Protein AF-A0A812UIR3-F1 (afdb_monomer_lite)

Radius of gyration: 31.87 Å; chains: 1; bounding box: 67×79×80 Å

Organism: Symbiodinium pilosum (NCBI:txid2952)

Structure (mmCIF, N/CA/C/O backbone):
data_AF-A0A812UIR3-F1
#
_entry.id   AF-A0A812UIR3-F1
#
loop_
_atom_site.group_PDB
_atom_site.id
_atom_site.type_symbol
_atom_site.label_atom_id
_atom_site.label_alt_id
_atom_site.label_comp_id
_atom_site.label_asym_id
_atom_site.label_entity_id
_atom_site.label_seq_id
_atom_site.pdbx_PDB_ins_code
_atom_site.Cartn_x
_atom_site.Cartn_y
_atom_site.Cartn_z
_atom_site.occupancy
_atom_site.B_iso_or_equiv
_atom_site.auth_seq_id
_atom_site.auth_comp_id
_atom_site.auth_asym_id
_atom_site.auth_atom_id
_atom_site.pdbx_PDB_model_num
ATOM 1 N N . MET A 1 1 ? 6.874 -9.906 21.807 1.00 49.94 1 MET A N 1
ATOM 2 C CA . MET A 1 1 ? 6.174 -9.342 20.629 1.00 49.94 1 MET A CA 1
ATOM 3 C C . MET A 1 1 ? 6.804 -9.905 19.363 1.00 49.94 1 MET A C 1
ATOM 5 O O . MET A 1 1 ? 7.974 -9.632 19.119 1.00 49.94 1 MET A O 1
ATOM 9 N N . SER A 1 2 ? 6.088 -10.719 18.583 1.00 51.84 2 SER A N 1
ATOM 10 C CA . SER A 1 2 ? 6.603 -11.211 17.298 1.00 51.84 2 SER A CA 1
ATOM 11 C C . SER A 1 2 ? 6.837 -10.030 16.356 1.00 51.84 2 SER A C 1
ATOM 13 O O . SER A 1 2 ? 5.936 -9.219 16.135 1.00 51.84 2 SER A O 1
ATOM 15 N N . ARG A 1 3 ? 8.048 -9.906 15.808 1.00 57.28 3 ARG A N 1
ATOM 16 C CA . ARG A 1 3 ? 8.379 -8.862 14.833 1.00 57.28 3 ARG A CA 1
ATOM 17 C C . ARG A 1 3 ? 7.446 -9.014 13.627 1.00 57.28 3 ARG A C 1
ATOM 19 O O . ARG A 1 3 ? 7.393 -10.091 13.041 1.00 57.28 3 ARG A O 1
ATOM 26 N N . ALA A 1 4 ? 6.704 -7.958 13.284 1.00 60.81 4 ALA A N 1
ATOM 27 C CA . ALA A 1 4 ? 5.828 -7.963 12.113 1.00 60.81 4 ALA A CA 1
ATOM 28 C C . ALA A 1 4 ? 6.631 -8.378 10.870 1.00 60.81 4 ALA A C 1
ATOM 30 O O . ALA A 1 4 ? 7.659 -7.757 10.571 1.00 60.81 4 ALA A O 1
ATOM 31 N N . LYS A 1 5 ? 6.184 -9.444 10.201 1.00 66.75 5 LYS A N 1
ATOM 32 C CA . LYS A 1 5 ? 6.809 -9.976 8.991 1.00 66.75 5 LYS A CA 1
ATOM 33 C C . LYS A 1 5 ? 6.425 -9.108 7.789 1.00 66.75 5 LYS A C 1
ATOM 35 O O . LYS A 1 5 ? 5.377 -8.456 7.783 1.00 66.75 5 LYS A O 1
ATOM 40 N N . ASN A 1 6 ? 7.338 -9.020 6.824 1.00 70.75 6 ASN A N 1
ATOM 41 C CA . ASN A 1 6 ? 7.051 -8.401 5.537 1.00 70.75 6 ASN A CA 1
ATOM 42 C C . ASN A 1 6 ? 6.368 -9.465 4.680 1.00 70.75 6 ASN A C 1
ATOM 44 O O . ASN A 1 6 ? 7.040 -10.378 4.210 1.00 70.75 6 ASN A O 1
ATOM 48 N N . ASP A 1 7 ? 5.046 -9.374 4.572 1.00 79.62 7 ASP A N 1
ATOM 49 C CA . ASP A 1 7 ? 4.228 -10.434 3.976 1.00 79.62 7 ASP A CA 1
ATOM 50 C C . ASP A 1 7 ? 3.856 -10.143 2.513 1.00 79.62 7 ASP A C 1
ATOM 52 O O . ASP A 1 7 ? 3.387 -11.042 1.822 1.00 79.62 7 ASP A O 1
ATOM 56 N N . ALA A 1 8 ? 4.075 -8.916 2.023 1.00 89.44 8 ALA A N 1
ATOM 57 C CA . ALA A 1 8 ? 3.708 -8.558 0.655 1.00 89.44 8 ALA A CA 1
ATOM 58 C C . ALA A 1 8 ? 4.677 -9.165 -0.362 1.00 89.44 8 ALA A C 1
ATOM 60 O O . ALA A 1 8 ? 5.902 -9.016 -0.259 1.00 89.44 8 ALA A O 1
ATOM 61 N N . SER A 1 9 ? 4.112 -9.800 -1.387 1.00 93.88 9 SER A N 1
ATOM 62 C CA . SER A 1 9 ? 4.859 -10.260 -2.549 1.00 93.88 9 SER A CA 1
ATOM 63 C C . SER A 1 9 ? 5.087 -9.117 -3.547 1.00 93.88 9 SER A C 1
ATOM 65 O O . SER A 1 9 ? 4.406 -8.090 -3.524 1.00 93.88 9 SER A O 1
ATOM 67 N N . ALA A 1 10 ? 6.009 -9.308 -4.495 1.00 94.88 10 ALA A N 1
ATOM 68 C CA . ALA A 1 10 ? 6.204 -8.358 -5.595 1.00 94.88 10 ALA A CA 1
ATOM 69 C C . ALA A 1 10 ? 4.924 -8.154 -6.434 1.00 94.88 10 ALA A C 1
ATOM 71 O O . ALA A 1 10 ? 4.691 -7.064 -6.954 1.00 94.88 10 ALA A O 1
ATOM 72 N N . ARG A 1 11 ? 4.067 -9.184 -6.529 1.00 95.06 11 ARG A N 1
ATOM 73 C CA . ARG A 1 11 ? 2.780 -9.107 -7.237 1.00 95.06 11 ARG A CA 1
ATOM 74 C C . ARG A 1 11 ? 1.762 -8.237 -6.505 1.00 95.06 11 ARG A C 1
ATOM 76 O O . ARG A 1 11 ? 0.930 -7.624 -7.162 1.00 95.06 11 ARG A O 1
ATOM 83 N N . ASP A 1 12 ? 1.822 -8.161 -5.181 1.00 95.19 12 ASP A N 1
ATOM 84 C CA . ASP A 1 12 ? 0.906 -7.310 -4.415 1.00 95.19 12 ASP A CA 1
ATOM 85 C C . ASP A 1 12 ? 1.281 -5.838 -4.578 1.00 95.19 12 ASP A C 1
ATOM 87 O O . ASP A 1 12 ? 0.424 -5.006 -4.862 1.00 95.19 12 ASP A O 1
ATOM 91 N N . ILE A 1 13 ? 2.582 -5.531 -4.570 1.00 95.88 13 ILE A N 1
ATOM 92 C CA . ILE A 1 13 ? 3.067 -4.187 -4.911 1.00 95.88 13 ILE A CA 1
ATOM 93 C C . ILE A 1 13 ? 2.687 -3.800 -6.343 1.00 95.88 13 ILE A C 1
ATOM 95 O O . ILE A 1 13 ? 2.244 -2.678 -6.570 1.00 95.88 13 ILE A O 1
ATOM 99 N N . LEU A 1 14 ? 2.801 -4.719 -7.307 1.00 95.62 14 LEU A N 1
ATOM 100 C CA . LEU A 1 14 ? 2.360 -4.481 -8.684 1.00 95.62 14 LEU A CA 1
ATOM 101 C C . LEU A 1 14 ? 0.885 -4.047 -8.748 1.00 95.62 14 LEU A C 1
ATOM 103 O O . LEU A 1 14 ? 0.557 -3.111 -9.474 1.00 95.62 14 LEU A O 1
ATOM 107 N N . LYS A 1 15 ? -0.006 -4.698 -7.986 1.00 95.81 15 LYS A N 1
ATOM 108 C CA . LYS A 1 15 ? -1.428 -4.312 -7.921 1.00 95.81 15 LYS A CA 1
ATOM 109 C C . LYS A 1 15 ? -1.590 -2.889 -7.389 1.00 95.81 15 LYS A C 1
ATOM 111 O O . LYS A 1 15 ? -2.352 -2.123 -7.968 1.00 95.81 15 LYS A O 1
ATOM 116 N N . VAL A 1 16 ? -0.852 -2.528 -6.338 1.00 96.00 16 VAL A N 1
ATOM 117 C CA . VAL A 1 16 ? -0.881 -1.179 -5.751 1.00 96.00 16 VAL A CA 1
ATOM 118 C C . VAL A 1 16 ? -0.421 -0.119 -6.753 1.00 96.00 16 VAL A C 1
ATOM 120 O O . VAL A 1 16 ? -1.095 0.896 -6.919 1.00 96.00 16 VAL A O 1
ATOM 123 N N . LEU A 1 17 ? 0.682 -0.367 -7.468 1.00 95.81 17 LEU A N 1
ATOM 124 C CA . LEU A 1 17 ? 1.200 0.552 -8.488 1.00 95.81 17 LEU A CA 1
ATOM 125 C C . LEU A 1 17 ? 0.200 0.751 -9.638 1.00 95.81 17 LEU A C 1
ATOM 127 O O . LEU A 1 17 ? -0.020 1.883 -10.068 1.00 95.81 17 LEU A O 1
ATOM 131 N N . LYS A 1 18 ? -0.451 -0.331 -10.088 1.00 94.81 18 LYS A N 1
ATOM 132 C CA . LYS A 1 18 ? -1.518 -0.277 -11.101 1.00 94.81 18 LYS A CA 1
ATOM 133 C C . LYS A 1 18 ? -2.745 0.487 -10.614 1.00 94.81 18 LYS A C 1
ATOM 135 O O . LYS A 1 18 ? -3.278 1.302 -11.358 1.00 94.81 18 LYS A O 1
ATOM 140 N N . ALA A 1 19 ? -3.177 0.242 -9.377 1.00 94.25 19 ALA A N 1
ATOM 141 C CA . ALA A 1 19 ? -4.341 0.900 -8.788 1.00 94.25 19 ALA A CA 1
ATOM 142 C C . ALA A 1 19 ? -4.149 2.419 -8.655 1.00 94.25 19 ALA A C 1
ATOM 144 O O . ALA A 1 19 ? -5.101 3.167 -8.834 1.00 94.25 19 ALA A O 1
ATOM 145 N N . ASN A 1 20 ? -2.913 2.864 -8.412 1.00 94.69 20 ASN A N 1
ATOM 146 C CA . ASN A 1 20 ? -2.552 4.279 -8.310 1.00 94.69 20 ASN A CA 1
ATOM 147 C C . ASN A 1 20 ? -2.224 4.928 -9.673 1.00 94.69 20 ASN A C 1
ATOM 149 O O . ASN A 1 20 ? -1.729 6.050 -9.717 1.00 94.69 20 ASN A O 1
ATOM 153 N N . GLY A 1 21 ? -2.464 4.236 -10.795 1.00 92.81 21 GLY A N 1
ATOM 154 C CA . GLY A 1 21 ? -2.370 4.823 -12.136 1.00 92.81 21 GLY A CA 1
ATOM 155 C C . GLY A 1 21 ? -0.966 5.249 -12.579 1.00 92.81 21 GLY A C 1
ATOM 156 O O . GLY A 1 21 ? -0.837 6.025 -13.525 1.00 92.81 21 GLY A O 1
ATOM 157 N N . LEU A 1 22 ? 0.098 4.757 -11.935 1.00 91.06 22 LEU A N 1
ATOM 158 C CA . LEU A 1 22 ? 1.473 5.084 -12.324 1.00 91.06 22 LEU A CA 1
ATOM 159 C C . LEU A 1 22 ? 1.795 4.458 -13.683 1.00 91.06 22 LEU A C 1
ATOM 161 O O . LEU A 1 22 ? 2.032 3.262 -13.765 1.00 91.06 22 LEU A O 1
ATOM 165 N N . GLN A 1 23 ? 1.819 5.239 -14.759 1.00 89.94 23 GLN A N 1
ATOM 166 C CA . GLN A 1 23 ? 2.126 4.709 -16.097 1.00 89.94 23 GLN A CA 1
ATOM 167 C C . GLN A 1 23 ? 3.629 4.543 -16.344 1.00 89.94 23 GLN A C 1
ATOM 169 O O . GLN A 1 23 ? 4.046 3.656 -17.080 1.00 89.94 23 GLN A O 1
ATOM 174 N N . HIS A 1 24 ? 4.443 5.387 -15.714 1.00 92.69 24 HIS A N 1
ATOM 175 C CA . HIS A 1 24 ? 5.895 5.396 -15.849 1.00 92.69 24 HIS A CA 1
ATOM 176 C C . HIS A 1 24 ? 6.554 5.599 -14.486 1.00 92.69 24 HIS A C 1
ATOM 178 O O . HIS A 1 24 ? 5.955 6.167 -13.567 1.00 92.69 24 HIS A O 1
ATOM 184 N N . LEU A 1 25 ? 7.801 5.141 -14.358 1.00 93.31 25 LEU A N 1
ATOM 185 C CA . LEU A 1 25 ? 8.605 5.423 -13.177 1.00 93.31 25 LEU A CA 1
ATOM 186 C C . LEU A 1 25 ? 8.841 6.943 -13.094 1.00 93.31 25 LEU A C 1
ATOM 188 O O . LEU A 1 25 ? 9.283 7.536 -14.085 1.00 93.31 25 LEU A O 1
ATOM 192 N N . PRO A 1 26 ? 8.578 7.593 -11.945 1.00 93.12 26 PRO A N 1
ATOM 193 C CA . PRO A 1 26 ? 8.875 9.010 -11.785 1.00 93.12 26 PRO A CA 1
ATOM 194 C C . PRO A 1 26 ? 10.353 9.300 -12.066 1.00 93.12 26 PRO A C 1
ATOM 196 O O . PRO A 1 26 ? 11.234 8.573 -11.608 1.00 93.12 26 PRO A O 1
ATOM 199 N N . LYS A 1 27 ? 10.637 10.367 -12.820 1.00 92.62 27 LYS A N 1
ATOM 200 C CA . LYS A 1 27 ? 12.018 10.775 -13.125 1.00 92.62 27 LYS A CA 1
ATOM 201 C C . LYS A 1 27 ? 12.710 11.278 -11.861 1.00 92.62 27 LYS A C 1
ATOM 203 O O . LYS A 1 27 ? 12.073 11.943 -11.047 1.00 92.62 27 LYS A O 1
ATOM 208 N N . ALA A 1 28 ? 14.015 11.038 -11.727 1.00 91.44 28 ALA A N 1
ATOM 209 C CA . ALA A 1 28 ? 14.790 11.435 -10.546 1.00 91.44 28 ALA A CA 1
ATOM 210 C C . ALA A 1 28 ? 14.618 12.918 -10.178 1.00 91.44 28 ALA A C 1
ATOM 212 O O . ALA A 1 28 ? 14.395 13.245 -9.016 1.00 91.44 28 ALA A O 1
ATOM 213 N N . GLU A 1 29 ? 14.609 13.798 -11.177 1.00 91.56 29 GLU A N 1
ATOM 214 C CA . GLU A 1 29 ? 14.422 15.248 -11.027 1.00 91.56 29 GLU A CA 1
ATOM 215 C C . GLU A 1 29 ? 13.122 15.616 -10.293 1.00 91.56 29 GLU A C 1
ATOM 217 O O . GLU A 1 29 ? 13.081 16.581 -9.534 1.00 91.56 29 GLU A O 1
ATOM 222 N N . THR A 1 30 ? 12.067 14.811 -10.461 1.00 90.38 30 THR A N 1
ATOM 223 C CA . THR A 1 30 ? 10.745 15.089 -9.881 1.00 90.38 30 THR A CA 1
ATOM 224 C C . THR A 1 30 ? 10.666 14.825 -8.381 1.00 90.38 30 THR A C 1
ATOM 226 O O . THR A 1 30 ? 9.836 15.436 -7.713 1.00 90.38 30 THR A O 1
ATOM 229 N N . TYR A 1 31 ? 11.510 13.939 -7.838 1.00 91.69 31 TYR A N 1
ATOM 230 C CA . TYR A 1 31 ? 11.443 13.522 -6.430 1.00 91.69 31 TYR A CA 1
ATOM 231 C C . TYR A 1 31 ? 12.742 13.722 -5.644 1.00 91.69 31 TYR A C 1
ATOM 233 O O . TYR A 1 31 ? 12.712 13.690 -4.411 1.00 91.69 31 TYR A O 1
ATOM 241 N N . ALA A 1 32 ? 13.881 13.926 -6.310 1.00 91.25 32 ALA A N 1
ATOM 242 C CA . ALA A 1 32 ? 15.172 14.086 -5.645 1.00 91.25 32 ALA A CA 1
ATOM 243 C C . ALA A 1 32 ? 15.188 15.319 -4.730 1.00 91.25 32 ALA A C 1
ATOM 245 O O . ALA A 1 32 ? 15.616 15.221 -3.580 1.00 91.25 32 ALA A O 1
ATOM 246 N N . HIS A 1 33 ? 14.650 16.439 -5.218 1.00 90.00 33 HIS A N 1
ATOM 247 C CA . HIS A 1 33 ? 14.651 17.726 -4.516 1.00 90.00 33 HIS A CA 1
ATOM 248 C C . HIS A 1 33 ? 13.461 17.928 -3.574 1.00 90.00 33 HIS A C 1
ATOM 250 O O . HIS A 1 33 ? 13.450 18.887 -2.810 1.00 90.00 33 HIS A O 1
ATOM 256 N N . LEU A 1 34 ? 12.461 17.042 -3.609 1.00 91.19 34 LEU A N 1
ATOM 257 C CA . LEU A 1 34 ? 11.293 17.181 -2.746 1.00 91.19 34 LEU A CA 1
ATOM 258 C C . LEU A 1 34 ? 11.654 16.888 -1.291 1.00 91.19 34 LEU A C 1
ATOM 260 O O . LEU A 1 34 ? 12.310 15.877 -0.976 1.00 91.19 34 LEU A O 1
ATOM 264 N N . ASN A 1 35 ? 11.157 17.744 -0.398 1.00 94.44 35 ASN A N 1
ATOM 265 C CA . ASN A 1 35 ? 11.168 17.455 1.024 1.00 94.44 35 ASN A CA 1
ATOM 266 C C . ASN A 1 35 ? 10.304 16.222 1.299 1.00 94.44 35 ASN A C 1
ATOM 268 O O . ASN A 1 35 ? 9.429 15.840 0.520 1.00 94.44 35 ASN A O 1
ATOM 272 N N . VAL A 1 36 ? 10.575 15.562 2.421 1.00 95.31 36 VAL A N 1
ATOM 273 C CA . VAL A 1 36 ? 9.885 14.316 2.780 1.00 95.31 36 VAL A CA 1
ATOM 274 C C . VAL A 1 36 ? 8.384 14.545 2.952 1.00 95.31 36 VAL A C 1
ATOM 276 O O . VAL A 1 36 ? 7.594 13.700 2.551 1.00 95.31 36 VAL A O 1
ATOM 279 N N . GLU A 1 37 ? 7.993 15.694 3.498 1.00 94.88 37 GLU A N 1
ATOM 280 C CA . GLU A 1 37 ? 6.589 16.053 3.713 1.00 94.88 37 GLU A CA 1
ATOM 281 C C . GLU A 1 37 ? 5.860 16.302 2.388 1.00 94.88 37 GLU A C 1
ATOM 283 O O . GLU A 1 37 ? 4.833 15.671 2.149 1.00 94.88 37 GLU A O 1
ATOM 288 N N . ASP A 1 38 ? 6.457 17.075 1.475 1.00 95.38 38 ASP A N 1
ATOM 289 C CA . ASP A 1 38 ? 5.914 17.303 0.126 1.00 95.38 38 ASP A CA 1
ATOM 290 C C . ASP A 1 38 ? 5.776 15.991 -0.661 1.00 95.38 38 ASP A C 1
ATOM 292 O O . ASP A 1 38 ? 4.815 15.771 -1.402 1.00 95.38 38 ASP A O 1
ATOM 296 N N . MET A 1 39 ? 6.748 15.086 -0.503 1.00 96.12 39 MET A N 1
ATOM 297 C CA . MET A 1 39 ? 6.710 13.764 -1.126 1.00 96.12 39 MET A CA 1
ATOM 298 C C . MET A 1 39 ? 5.570 12.911 -0.557 1.00 96.12 39 MET A C 1
ATOM 300 O O . MET A 1 39 ? 4.909 12.198 -1.316 1.00 96.12 39 MET A O 1
ATOM 304 N N . ILE A 1 40 ? 5.333 12.980 0.757 1.00 96.81 40 ILE A N 1
ATOM 305 C CA . ILE A 1 40 ? 4.226 12.284 1.424 1.00 96.81 40 ILE A CA 1
ATOM 306 C C . ILE A 1 40 ? 2.884 12.826 0.947 1.00 96.81 40 ILE A C 1
ATOM 308 O O . ILE A 1 40 ? 1.989 12.037 0.666 1.00 96.81 40 ILE A O 1
ATOM 312 N N . GLU A 1 41 ? 2.747 14.142 0.828 1.00 95.94 41 GLU A N 1
ATOM 313 C CA . GLU A 1 41 ? 1.510 14.778 0.386 1.00 95.94 41 GLU A CA 1
ATOM 314 C C . GLU A 1 41 ? 1.160 14.391 -1.054 1.00 95.94 41 GLU A C 1
ATOM 316 O O . GLU A 1 41 ? 0.066 13.889 -1.309 1.00 95.94 41 GLU A O 1
ATOM 321 N N . LYS A 1 42 ? 2.128 14.483 -1.975 1.00 95.25 42 LYS A N 1
ATOM 322 C CA . LYS A 1 42 ? 1.936 14.096 -3.383 1.00 95.25 42 LYS A CA 1
ATOM 323 C C . LYS A 1 42 ? 1.633 12.613 -3.584 1.00 95.25 42 LYS A C 1
ATOM 325 O O . LYS A 1 42 ? 0.981 12.257 -4.557 1.00 95.25 42 LYS A O 1
ATOM 330 N N . ASN A 1 43 ? 2.129 11.744 -2.704 1.00 96.19 43 ASN A N 1
ATOM 331 C CA . ASN A 1 43 ? 2.008 10.288 -2.841 1.00 96.19 43 ASN A CA 1
ATOM 332 C C . ASN A 1 43 ? 1.167 9.666 -1.718 1.00 96.19 43 ASN A C 1
ATOM 334 O O . ASN A 1 43 ? 1.341 8.488 -1.402 1.00 96.19 43 ASN A O 1
ATOM 338 N N . LYS A 1 44 ? 0.275 10.441 -1.091 1.00 96.19 44 LYS A N 1
ATOM 339 C CA . LYS A 1 44 ? -0.497 10.019 0.087 1.00 96.19 44 LYS A CA 1
ATOM 340 C C . LYS A 1 44 ? -1.253 8.712 -0.155 1.00 96.19 44 LYS A C 1
ATOM 342 O O . LYS A 1 44 ? -1.145 7.786 0.647 1.00 96.19 44 LYS A O 1
ATOM 347 N N . GLU A 1 45 ? -1.985 8.631 -1.263 1.00 95.81 45 GLU A N 1
ATOM 348 C CA . GLU A 1 45 ? -2.801 7.463 -1.623 1.00 95.81 45 GLU A CA 1
ATOM 349 C C . GLU A 1 45 ? -1.934 6.223 -1.858 1.00 95.81 45 GLU A C 1
ATOM 351 O O . GLU A 1 45 ? -2.139 5.192 -1.212 1.00 95.81 45 GLU A O 1
ATOM 356 N N . LEU A 1 46 ? -0.871 6.374 -2.653 1.00 96.62 46 LEU A N 1
ATOM 357 C CA . LEU A 1 46 ? 0.098 5.315 -2.919 1.00 96.62 46 LEU A CA 1
ATOM 358 C C . LEU A 1 46 ? 0.730 4.781 -1.628 1.00 96.62 46 LEU A C 1
ATOM 360 O O . LEU A 1 46 ? 0.816 3.570 -1.427 1.00 96.62 46 LEU A O 1
ATOM 364 N N . LEU A 1 47 ? 1.177 5.667 -0.734 1.00 96.75 47 LEU A N 1
ATOM 365 C CA . LEU A 1 47 ? 1.791 5.276 0.537 1.00 96.75 47 LEU A CA 1
ATOM 366 C C . LEU A 1 47 ? 0.799 4.534 1.442 1.00 96.75 47 LEU A C 1
ATOM 368 O O . LEU A 1 47 ? 1.176 3.554 2.089 1.00 96.75 47 LEU A O 1
ATOM 372 N N . MET A 1 48 ? -0.461 4.969 1.475 1.00 95.50 48 MET A N 1
ATOM 373 C CA . MET A 1 48 ? -1.523 4.303 2.230 1.00 95.50 48 MET A CA 1
ATOM 374 C C . MET A 1 48 ? -1.822 2.911 1.672 1.00 95.50 48 MET A C 1
ATOM 376 O O . MET A 1 48 ? -1.954 1.965 2.448 1.00 95.50 48 MET A O 1
ATOM 380 N N . ASP A 1 49 ? -1.874 2.752 0.352 1.00 95.44 49 ASP A N 1
ATOM 381 C CA . ASP A 1 49 ? -2.100 1.454 -0.284 1.00 95.44 49 ASP A CA 1
ATOM 382 C C . ASP A 1 49 ? -0.922 0.495 -0.092 1.00 95.44 49 ASP A C 1
ATOM 384 O O . ASP A 1 49 ? -1.128 -0.667 0.264 1.00 95.44 49 ASP A O 1
ATOM 388 N N . ILE A 1 50 ? 0.319 0.984 -0.190 1.00 95.25 50 ILE A N 1
ATOM 389 C CA . ILE A 1 50 ? 1.507 0.191 0.157 1.00 95.25 50 ILE A CA 1
ATOM 390 C C . ILE A 1 50 ? 1.413 -0.297 1.609 1.00 95.25 50 ILE A C 1
ATOM 392 O O . ILE A 1 50 ? 1.725 -1.454 1.888 1.00 95.25 50 ILE A O 1
ATOM 396 N N . LEU A 1 51 ? 0.972 0.558 2.538 1.00 94.06 51 LEU A N 1
ATOM 397 C CA . LEU A 1 51 ? 0.851 0.216 3.958 1.00 94.06 51 LEU A CA 1
ATOM 398 C C . LEU A 1 51 ? -0.284 -0.766 4.272 1.00 94.06 51 LEU A C 1
ATOM 400 O O . LEU A 1 51 ? -0.195 -1.474 5.284 1.00 94.06 51 LEU A O 1
ATOM 404 N N . LYS A 1 52 ? -1.322 -0.831 3.429 1.00 92.56 52 LYS A N 1
ATOM 405 C CA . LYS A 1 52 ? -2.371 -1.859 3.508 1.00 92.56 52 LYS A CA 1
ATOM 406 C C . LYS A 1 52 ? -1.808 -3.239 3.172 1.00 92.56 52 LYS A C 1
ATOM 408 O O . LYS A 1 52 ? -2.084 -4.178 3.917 1.00 92.56 52 LYS A O 1
ATOM 413 N N . GLU A 1 53 ? -0.978 -3.330 2.132 1.00 92.56 53 GLU A N 1
ATOM 414 C CA . GLU A 1 53 ? -0.345 -4.586 1.702 1.00 92.56 53 GLU A CA 1
ATOM 415 C C . GLU A 1 53 ? 0.808 -5.009 2.619 1.00 92.56 53 GLU A C 1
ATOM 417 O O . GLU A 1 53 ? 0.897 -6.150 3.075 1.00 92.56 53 GLU A O 1
ATOM 422 N N . THR A 1 54 ? 1.707 -4.081 2.951 1.00 91.62 54 THR A N 1
ATOM 423 C CA . THR A 1 54 ? 2.819 -4.334 3.865 1.00 91.62 54 THR A CA 1
ATOM 424 C C . THR A 1 54 ? 3.016 -3.184 4.826 1.00 91.62 54 THR A C 1
ATOM 426 O O . THR A 1 54 ? 3.327 -2.056 4.462 1.00 91.62 54 THR A O 1
ATOM 429 N N . GLN A 1 55 ? 2.947 -3.487 6.122 1.00 88.50 55 GLN A N 1
ATOM 430 C CA . GLN A 1 55 ? 3.250 -2.478 7.129 1.00 88.50 55 GLN A CA 1
ATOM 431 C C . GLN A 1 55 ? 4.707 -2.005 7.032 1.00 88.50 55 GLN A C 1
ATOM 433 O O . GLN A 1 55 ? 4.991 -0.847 7.327 1.00 88.50 55 GLN A O 1
ATOM 438 N N . ARG A 1 56 ? 5.653 -2.882 6.675 1.00 88.88 56 ARG A N 1
ATOM 439 C CA . ARG A 1 56 ? 7.097 -2.589 6.662 1.00 88.88 56 ARG A CA 1
ATOM 440 C C . ARG A 1 56 ? 7.659 -2.812 5.257 1.00 88.88 56 ARG A C 1
ATOM 442 O O . ARG A 1 56 ? 8.417 -3.768 5.070 1.00 88.88 56 ARG A O 1
ATOM 449 N N . PRO A 1 57 ? 7.303 -1.955 4.288 1.00 93.81 57 PRO A N 1
ATOM 450 C CA . PRO A 1 57 ? 7.854 -2.070 2.951 1.00 93.81 57 PRO A CA 1
ATOM 451 C C . PRO A 1 57 ? 9.372 -1.935 3.010 1.00 93.81 57 PRO A C 1
ATOM 453 O O . PRO A 1 57 ? 9.925 -1.144 3.779 1.00 93.81 57 PRO A O 1
ATOM 456 N N . THR A 1 58 ? 10.045 -2.731 2.191 1.00 95.44 58 THR A N 1
ATOM 457 C CA . THR A 1 58 ? 11.489 -2.655 1.992 1.00 95.44 58 THR A CA 1
ATOM 458 C C . THR A 1 58 ? 11.764 -2.250 0.557 1.00 95.44 58 THR A C 1
ATOM 460 O O . THR A 1 58 ? 10.998 -2.593 -0.346 1.00 95.44 58 THR A O 1
ATOM 463 N N . CYS A 1 59 ? 12.891 -1.574 0.333 1.00 96.00 59 CYS A N 1
ATOM 464 C CA . CYS A 1 59 ? 13.282 -1.148 -1.008 1.00 96.00 59 CYS A CA 1
ATOM 465 C C . CYS A 1 59 ? 13.338 -2.337 -1.984 1.00 96.00 59 CYS A C 1
ATOM 467 O O . CYS A 1 59 ? 12.807 -2.250 -3.082 1.00 96.00 59 CYS A O 1
ATOM 469 N N . LYS A 1 60 ? 13.837 -3.503 -1.543 1.00 95.94 60 LYS A N 1
ATOM 470 C CA . LYS A 1 60 ? 13.884 -4.731 -2.361 1.00 95.94 60 LYS A CA 1
ATOM 471 C C . LYS A 1 60 ? 12.508 -5.185 -2.867 1.00 95.94 60 LYS A C 1
ATOM 473 O O . LYS A 1 60 ? 12.390 -5.587 -4.021 1.00 95.94 60 LYS A O 1
ATOM 478 N N . VAL A 1 61 ? 11.482 -5.144 -2.013 1.00 95.50 61 VAL A N 1
ATOM 479 C CA . VAL A 1 61 ? 10.121 -5.571 -2.384 1.00 95.50 61 VAL A CA 1
ATOM 480 C C . VAL A 1 61 ? 9.469 -4.549 -3.315 1.00 95.50 61 VAL A C 1
ATOM 482 O O . VAL A 1 61 ? 8.853 -4.938 -4.305 1.00 95.50 61 VAL A O 1
ATOM 485 N N . LEU A 1 62 ? 9.674 -3.254 -3.057 1.00 96.69 62 LEU A N 1
ATOM 486 C CA . LEU A 1 62 ? 9.184 -2.190 -3.934 1.00 96.69 62 LEU A CA 1
ATOM 487 C C . LEU A 1 62 ? 9.851 -2.229 -5.314 1.00 96.69 62 LEU A C 1
ATOM 489 O O . LEU A 1 62 ? 9.147 -2.197 -6.317 1.00 96.69 62 LEU A O 1
ATOM 493 N N . GLN A 1 63 ? 11.175 -2.395 -5.378 1.00 97.38 63 GLN A N 1
ATOM 494 C CA . GLN A 1 63 ? 11.917 -2.555 -6.633 1.00 97.38 63 GLN A CA 1
ATOM 495 C C . GLN A 1 63 ? 11.405 -3.750 -7.439 1.00 97.38 63 GLN A C 1
ATOM 497 O O . GLN A 1 63 ? 11.200 -3.630 -8.641 1.00 97.38 63 GLN A O 1
ATOM 502 N N . ALA A 1 64 ? 11.171 -4.895 -6.788 1.00 96.44 64 ALA A N 1
ATOM 503 C CA . ALA A 1 64 ? 10.637 -6.073 -7.464 1.00 96.44 64 ALA A CA 1
ATOM 504 C C . ALA A 1 64 ? 9.244 -5.811 -8.064 1.00 96.44 64 ALA A C 1
ATOM 506 O O . ALA A 1 64 ? 8.986 -6.229 -9.187 1.00 96.44 64 ALA A O 1
ATOM 507 N N . GLY A 1 65 ? 8.371 -5.086 -7.354 1.00 96.44 65 GLY A N 1
ATOM 508 C CA . GLY A 1 65 ? 7.078 -4.652 -7.892 1.00 96.44 65 GLY A CA 1
ATOM 509 C C . GLY A 1 65 ? 7.208 -3.647 -9.042 1.00 96.44 65 GLY A C 1
ATOM 510 O O . GLY A 1 65 ? 6.502 -3.773 -10.037 1.00 96.44 65 GLY A O 1
ATOM 511 N N . CYS A 1 66 ? 8.145 -2.698 -8.946 1.00 96.81 66 CYS A N 1
ATOM 512 C CA . CYS A 1 66 ? 8.393 -1.699 -9.989 1.00 96.81 66 CYS A CA 1
ATOM 513 C C . CYS A 1 66 ? 8.896 -2.332 -11.287 1.00 96.81 66 CYS A C 1
ATOM 515 O O . CYS A 1 66 ? 8.387 -1.994 -12.345 1.00 96.81 66 CYS A O 1
ATOM 517 N N . VAL A 1 67 ? 9.836 -3.279 -11.214 1.00 96.94 67 VAL A N 1
ATOM 518 C CA . VAL A 1 67 ? 10.356 -3.989 -12.399 1.00 96.94 67 VAL A CA 1
ATOM 519 C C . VAL A 1 67 ? 9.264 -4.816 -13.085 1.00 96.94 67 VAL A C 1
ATOM 521 O O . VAL A 1 67 ? 9.256 -4.941 -14.302 1.00 96.94 67 VAL A O 1
ATOM 524 N N . LEU A 1 68 ? 8.307 -5.364 -12.325 1.00 96.69 68 LEU A N 1
ATOM 525 C CA . LEU A 1 68 ? 7.152 -6.058 -12.907 1.00 96.69 68 LEU A CA 1
ATOM 526 C C . LEU A 1 68 ? 6.146 -5.108 -13.568 1.00 96.69 68 LEU A C 1
ATOM 528 O O . LEU A 1 68 ? 5.365 -5.542 -14.413 1.00 96.69 68 LEU A O 1
ATOM 532 N N . HIS A 1 69 ? 6.107 -3.850 -13.134 1.00 96.75 69 HIS A N 1
ATOM 533 C CA . HIS A 1 69 ? 5.153 -2.857 -13.620 1.00 96.75 69 HIS A CA 1
ATOM 534 C C . HIS A 1 69 ? 5.696 -2.059 -14.807 1.00 96.75 69 HIS A C 1
ATOM 536 O O . HIS A 1 69 ? 4.970 -1.803 -15.762 1.00 96.75 69 HIS A O 1
ATOM 542 N N . PHE A 1 70 ? 6.980 -1.707 -14.757 1.00 95.38 70 PHE A N 1
ATOM 543 C CA . PHE A 1 70 ? 7.686 -0.929 -15.766 1.00 95.38 70 PHE A CA 1
ATOM 544 C C . PHE A 1 70 ? 8.696 -1.836 -16.490 1.00 95.38 70 PHE A C 1
ATOM 546 O O . PHE A 1 70 ? 9.794 -2.047 -15.967 1.00 95.38 70 PHE A O 1
ATOM 553 N N . PRO A 1 71 ? 8.352 -2.381 -17.672 1.00 91.81 71 PRO A N 1
ATOM 554 C CA . PRO A 1 71 ? 9.176 -3.384 -18.351 1.00 91.81 71 PRO A CA 1
ATOM 555 C C . PRO A 1 71 ? 10.564 -2.862 -18.750 1.00 91.81 71 PRO A C 1
ATOM 557 O O . PRO A 1 71 ? 11.522 -3.629 -18.757 1.00 91.81 71 PRO A O 1
ATOM 560 N N . ASP A 1 72 ? 10.690 -1.557 -18.999 1.00 94.00 72 ASP A N 1
ATOM 561 C CA . ASP A 1 72 ? 11.946 -0.924 -19.421 1.00 94.00 72 ASP A CA 1
ATOM 562 C C . ASP A 1 72 ? 12.833 -0.476 -18.245 1.00 94.00 72 ASP A C 1
ATOM 564 O O . ASP A 1 72 ? 13.875 0.150 -18.442 1.00 94.00 72 ASP A O 1
ATOM 568 N N . CYS A 1 73 ? 12.428 -0.748 -17.000 1.00 94.19 73 CYS A N 1
ATOM 569 C CA . CYS A 1 73 ? 13.153 -0.305 -15.812 1.00 94.19 73 CYS A CA 1
ATOM 570 C C . CYS A 1 73 ? 13.972 -1.432 -15.179 1.00 94.19 73 CYS A C 1
ATOM 572 O O . CYS A 1 73 ? 13.480 -2.527 -14.904 1.00 94.19 73 CYS A O 1
ATOM 574 N N . THR A 1 74 ? 15.222 -1.125 -14.835 1.00 95.69 74 THR A N 1
ATOM 575 C CA . THR A 1 74 ? 16.066 -2.009 -14.024 1.00 95.69 74 THR A CA 1
ATOM 576 C C . THR A 1 74 ? 15.890 -1.729 -12.529 1.00 95.69 74 THR A C 1
ATOM 578 O O . THR A 1 74 ? 15.417 -0.667 -12.113 1.00 95.69 74 THR A O 1
ATOM 581 N N . LYS A 1 75 ? 16.317 -2.675 -11.680 1.00 94.31 75 LYS A N 1
ATOM 582 C CA . LYS A 1 75 ? 16.264 -2.514 -10.213 1.00 94.31 75 LYS A CA 1
ATOM 583 C C . LYS A 1 75 ? 17.013 -1.268 -9.733 1.00 94.31 75 LYS A C 1
ATOM 585 O O . LYS A 1 75 ? 16.550 -0.611 -8.801 1.00 94.31 75 LYS A O 1
ATOM 590 N N . ASP A 1 76 ? 18.132 -0.941 -10.375 1.00 93.69 76 ASP A N 1
ATOM 591 C CA . ASP A 1 76 ? 18.957 0.215 -10.022 1.00 93.69 76 ASP A CA 1
ATOM 592 C C . ASP A 1 76 ? 18.267 1.536 -10.369 1.00 93.69 76 ASP A C 1
ATOM 594 O O . ASP A 1 76 ? 18.291 2.465 -9.561 1.00 93.69 76 ASP A O 1
ATOM 598 N N . MET A 1 77 ? 17.555 1.595 -11.499 1.00 94.06 77 MET A N 1
ATOM 599 C CA . MET A 1 77 ? 16.749 2.764 -11.871 1.00 94.06 77 MET A CA 1
ATOM 600 C C . MET A 1 77 ? 15.613 3.008 -10.871 1.00 94.06 77 MET A C 1
ATOM 602 O O . MET A 1 77 ? 15.365 4.142 -10.468 1.00 94.06 77 MET A O 1
ATOM 606 N N . CYS A 1 78 ? 14.954 1.944 -10.400 1.00 95.50 78 CYS A N 1
ATOM 607 C CA . CYS A 1 78 ? 13.873 2.053 -9.417 1.00 95.50 78 CYS A CA 1
ATOM 608 C C . CYS A 1 78 ? 14.361 2.382 -7.997 1.00 95.50 78 CYS A C 1
ATOM 610 O O . CYS A 1 78 ? 13.558 2.799 -7.157 1.00 95.50 78 CYS A O 1
ATOM 612 N N . LYS A 1 79 ? 15.651 2.180 -7.698 1.00 96.25 79 LYS A N 1
ATOM 613 C CA . LYS A 1 79 ? 16.196 2.255 -6.338 1.00 96.25 79 LYS A CA 1
ATOM 614 C C . LYS A 1 79 ? 15.978 3.615 -5.690 1.00 96.25 79 LYS A C 1
ATOM 616 O O . LYS A 1 79 ? 15.450 3.660 -4.584 1.00 96.25 79 LYS A O 1
ATOM 621 N N . GLY A 1 80 ? 16.327 4.702 -6.380 1.00 95.94 80 GLY A N 1
ATOM 622 C CA . GLY A 1 80 ? 16.238 6.051 -5.814 1.00 95.94 80 GLY A CA 1
ATOM 623 C C . GLY A 1 80 ? 14.812 6.428 -5.401 1.00 95.94 80 GLY A C 1
ATOM 624 O O . GLY A 1 80 ? 14.598 6.945 -4.305 1.00 95.94 80 GLY A O 1
ATOM 625 N N . TRP A 1 81 ? 13.828 6.112 -6.245 1.00 96.50 81 TRP A N 1
ATOM 626 C CA . TRP A 1 81 ? 12.420 6.371 -5.948 1.00 96.50 81 TRP A CA 1
ATOM 627 C C . TRP A 1 81 ? 11.902 5.483 -4.808 1.00 96.50 81 TRP A C 1
ATOM 629 O O . TRP A 1 81 ? 11.299 5.977 -3.854 1.00 96.50 81 TRP A O 1
ATOM 639 N N . CYS A 1 82 ? 12.210 4.181 -4.849 1.00 97.06 82 CYS A N 1
ATOM 640 C CA . CYS A 1 82 ? 11.814 3.232 -3.805 1.00 97.06 82 CYS A CA 1
ATOM 641 C C . CYS A 1 82 ? 12.403 3.596 -2.434 1.00 97.06 82 CYS A C 1
ATOM 643 O O . CYS A 1 82 ? 11.694 3.540 -1.428 1.00 97.06 82 CYS A O 1
ATOM 645 N N . ASP A 1 83 ? 13.677 3.994 -2.380 1.00 96.88 83 ASP A N 1
ATOM 646 C CA . ASP A 1 83 ? 14.334 4.432 -1.145 1.00 96.88 83 ASP A CA 1
ATOM 647 C C . ASP A 1 83 ? 13.649 5.676 -0.567 1.00 96.88 83 ASP A C 1
ATOM 649 O O . ASP A 1 83 ? 13.414 5.745 0.643 1.00 96.88 83 ASP A O 1
ATOM 653 N N . LYS A 1 84 ? 13.235 6.624 -1.419 1.00 96.50 84 LYS A N 1
ATOM 654 C CA . LYS A 1 84 ? 12.491 7.812 -0.984 1.00 96.50 84 LYS A CA 1
ATOM 655 C C . LYS A 1 84 ? 11.121 7.445 -0.400 1.00 96.50 84 LYS A C 1
ATOM 657 O O . LYS A 1 84 ? 10.766 7.970 0.654 1.00 96.50 84 LYS A O 1
ATOM 662 N N . LEU A 1 85 ? 10.380 6.510 -1.006 1.00 97.19 85 LEU A N 1
ATOM 663 C CA . LEU A 1 85 ? 9.101 6.024 -0.460 1.00 97.19 85 LEU A CA 1
ATOM 664 C C . LEU A 1 85 ? 9.278 5.339 0.903 1.00 97.19 85 LEU A C 1
ATOM 666 O O . LEU A 1 85 ? 8.536 5.614 1.849 1.00 97.19 85 LEU A O 1
ATOM 670 N N . VAL A 1 86 ? 10.295 4.481 1.042 1.00 97.12 86 VAL A N 1
ATOM 671 C CA . VAL A 1 86 ? 10.621 3.841 2.328 1.00 97.12 86 VAL A CA 1
ATOM 672 C C . VAL A 1 86 ? 10.991 4.894 3.372 1.00 97.12 86 VAL A C 1
ATOM 674 O O . VAL A 1 86 ? 10.556 4.800 4.523 1.00 97.12 86 VAL A O 1
ATOM 677 N N . HIS A 1 87 ? 11.748 5.918 2.979 1.00 97.06 87 HIS A N 1
ATOM 678 C CA . HIS A 1 87 ? 12.113 7.023 3.855 1.00 97.06 87 HIS A CA 1
ATOM 679 C C . HIS A 1 87 ? 10.884 7.815 4.329 1.00 97.06 87 HIS A C 1
ATOM 681 O O . HIS A 1 87 ? 10.776 8.088 5.523 1.00 97.06 87 HIS A O 1
ATOM 687 N N . CYS A 1 88 ? 9.915 8.084 3.447 1.00 97.06 88 CYS A N 1
ATOM 688 C CA . CYS A 1 88 ? 8.635 8.713 3.797 1.00 97.06 88 CYS A CA 1
ATOM 689 C C . CYS A 1 88 ? 7.881 7.913 4.870 1.00 97.06 88 CYS A C 1
ATOM 691 O O . CYS A 1 88 ? 7.466 8.450 5.896 1.00 97.06 88 CYS A O 1
ATOM 693 N N . ILE A 1 89 ? 7.776 6.594 4.695 1.00 95.94 89 ILE A N 1
ATOM 694 C CA . ILE A 1 89 ? 7.100 5.718 5.663 1.00 95.94 89 ILE A CA 1
ATOM 695 C C . ILE A 1 89 ? 7.870 5.654 6.987 1.00 95.94 89 ILE A C 1
ATOM 697 O O . ILE A 1 89 ? 7.267 5.627 8.064 1.00 95.94 89 ILE A O 1
ATOM 701 N N . SER A 1 90 ? 9.203 5.640 6.933 1.00 95.81 90 SER A N 1
ATOM 702 C CA . SER A 1 90 ? 10.057 5.704 8.122 1.00 95.81 90 SER A CA 1
ATOM 703 C C . SER A 1 90 ? 9.864 7.017 8.888 1.00 95.81 90 SER A C 1
ATOM 705 O O . SER A 1 90 ? 9.751 7.001 10.116 1.00 95.81 90 SER A O 1
ATOM 707 N N . TYR A 1 91 ? 9.738 8.139 8.175 1.00 95.69 91 TYR A N 1
ATOM 708 C CA . TYR A 1 91 ? 9.422 9.443 8.751 1.00 95.69 91 TYR A CA 1
ATOM 709 C C . TYR A 1 91 ? 8.063 9.428 9.464 1.00 95.69 91 TYR A C 1
ATOM 711 O O . TYR A 1 91 ? 7.988 9.758 10.645 1.00 95.69 91 TYR A O 1
ATOM 719 N N . CYS A 1 92 ? 6.999 8.925 8.830 1.00 94.69 92 CYS A N 1
ATOM 720 C CA . CYS A 1 92 ? 5.701 8.773 9.499 1.00 94.69 92 CYS A CA 1
ATOM 721 C C . CYS A 1 92 ? 5.800 7.887 10.755 1.00 94.69 92 CYS A C 1
ATOM 723 O O . CYS A 1 92 ? 5.212 8.183 11.795 1.00 94.69 92 CYS A O 1
ATOM 725 N N . ARG A 1 93 ? 6.585 6.805 10.710 1.00 93.38 93 ARG A N 1
ATOM 726 C CA . ARG A 1 93 ? 6.788 5.923 11.871 1.00 93.38 93 ARG A CA 1
ATOM 727 C C . ARG A 1 93 ? 7.482 6.628 13.033 1.00 93.38 93 ARG A C 1
ATOM 729 O O . ARG A 1 93 ? 7.088 6.388 14.174 1.00 93.38 93 ARG A O 1
ATOM 736 N N . SER A 1 94 ? 8.473 7.480 12.770 1.00 92.88 94 SER A N 1
ATOM 737 C CA . SER A 1 94 ? 9.164 8.233 13.826 1.00 92.88 94 SER A CA 1
ATOM 738 C C . SER A 1 94 ? 8.243 9.260 14.492 1.00 92.88 94 SER A C 1
ATOM 740 O O . SER A 1 94 ? 8.359 9.509 15.688 1.00 92.88 94 SER A O 1
ATOM 742 N N . LYS A 1 95 ? 7.252 9.777 13.757 1.00 92.06 95 LYS A N 1
ATOM 743 C CA . LYS A 1 95 ? 6.225 10.693 14.274 1.00 92.06 95 LYS A CA 1
ATOM 744 C C . LYS A 1 95 ? 5.058 9.997 14.983 1.00 92.06 95 LYS A C 1
ATOM 746 O O . LYS A 1 95 ? 4.168 10.671 15.494 1.00 92.06 95 LYS A O 1
ATOM 751 N N . ARG A 1 96 ? 5.054 8.662 15.091 1.00 87.25 96 ARG A N 1
ATOM 752 C CA . ARG A 1 96 ? 3.947 7.906 15.707 1.00 87.25 96 ARG A CA 1
ATOM 753 C C . ARG A 1 96 ? 3.720 8.246 17.184 1.00 87.25 96 ARG A C 1
ATOM 755 O O . ARG A 1 96 ? 2.583 8.177 17.642 1.00 87.25 96 ARG A O 1
ATOM 762 N N . SER A 1 97 ? 4.766 8.609 17.921 1.00 81.81 97 SER A N 1
ATOM 763 C CA . SER A 1 97 ? 4.681 8.994 19.337 1.00 81.81 97 SER A CA 1
ATOM 764 C C . SER A 1 97 ? 4.263 10.449 19.563 1.00 81.81 97 SER A C 1
ATOM 766 O O . SER A 1 97 ? 3.982 10.814 20.701 1.00 81.81 97 SER A O 1
ATOM 768 N N . ALA A 1 98 ? 4.183 11.281 18.516 1.00 75.81 98 ALA A N 1
ATOM 769 C CA . ALA A 1 98 ? 3.728 12.658 18.659 1.00 75.81 98 ALA A CA 1
ATOM 770 C C . ALA A 1 98 ? 2.253 12.670 19.109 1.00 75.81 98 ALA A C 1
ATOM 772 O O . ALA A 1 98 ? 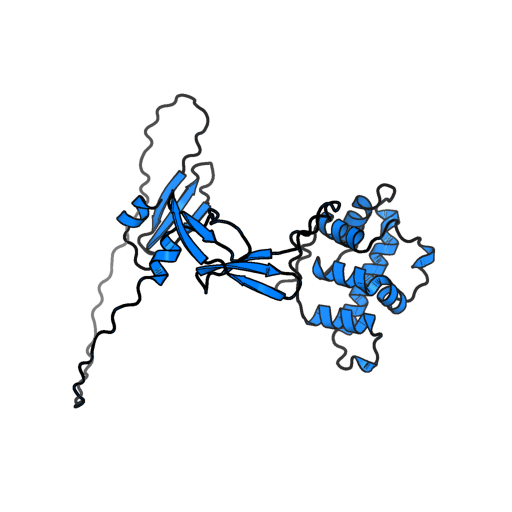1.361 12.177 18.410 1.00 75.81 98 ALA A O 1
ATOM 773 N N . SER A 1 99 ? 2.018 13.185 20.317 1.00 57.97 99 SER A N 1
ATOM 774 C CA . SER A 1 99 ? 0.727 13.184 21.022 1.00 57.97 99 SER A CA 1
ATOM 775 C C . SER A 1 99 ? -0.222 14.295 20.563 1.00 57.97 99 SER A C 1
ATOM 777 O O . SER A 1 99 ? -1.426 14.202 20.773 1.00 57.97 99 SER A O 1
ATOM 779 N N . SER A 1 100 ? 0.299 15.316 19.881 1.00 61.38 100 SER A N 1
ATOM 780 C CA . SER A 1 100 ? -0.465 16.434 19.330 1.00 61.38 100 SER A CA 1
ATOM 781 C C . SER A 1 100 ? -0.260 16.483 17.817 1.00 61.38 100 SER A C 1
ATOM 783 O O . SER A 1 100 ? 0.759 16.969 17.333 1.00 61.38 100 SER A O 1
ATOM 785 N N . GLY A 1 101 ? -1.226 15.963 17.056 1.00 62.72 101 GLY A N 1
ATOM 786 C CA . GLY A 1 101 ? -1.228 16.010 15.586 1.00 62.72 101 GLY A CA 1
ATOM 787 C C . GLY A 1 101 ? -1.292 17.422 14.994 1.00 62.72 101 GLY A C 1
ATOM 788 O O . GLY A 1 101 ? -1.142 17.576 13.792 1.00 62.72 101 GLY A O 1
ATOM 789 N N . LYS A 1 102 ? -1.455 18.459 15.829 1.00 66.06 102 LYS A N 1
ATOM 790 C CA . LYS A 1 102 ? -1.669 19.857 15.417 1.00 66.06 102 LYS A CA 1
ATOM 791 C C . LYS A 1 102 ? -0.481 20.508 14.694 1.00 66.06 102 LYS A C 1
ATOM 793 O O . LYS A 1 102 ? -0.635 21.602 14.173 1.00 66.06 102 LYS A O 1
ATOM 798 N N . LYS A 1 103 ? 0.703 19.886 14.709 1.00 83.81 103 LYS A N 1
ATOM 799 C CA . LYS A 1 103 ? 1.921 20.401 14.051 1.00 83.81 103 LYS A CA 1
ATOM 800 C C . LYS A 1 103 ? 2.364 19.571 12.844 1.00 83.81 103 LYS A C 1
ATOM 802 O O . LYS A 1 103 ? 3.421 19.850 12.291 1.00 83.81 103 LYS A O 1
ATOM 807 N N . LEU A 1 104 ? 1.631 18.514 12.497 1.00 88.12 104 LEU A N 1
ATOM 808 C CA . LEU A 1 104 ? 1.984 17.648 11.376 1.00 88.12 104 LEU A CA 1
ATOM 809 C C . LEU A 1 104 ? 1.149 18.027 10.151 1.00 88.12 104 LEU A C 1
ATOM 811 O O . LEU A 1 104 ? -0.033 18.329 10.318 1.00 88.12 104 LEU A O 1
ATOM 815 N N . PRO A 1 105 ? 1.722 17.954 8.938 1.00 92.00 105 PRO A N 1
ATOM 816 C CA . PRO A 1 105 ? 0.935 18.027 7.715 1.00 92.00 105 PRO A CA 1
ATOM 817 C C . PRO A 1 105 ? -0.171 16.965 7.716 1.00 92.00 105 PRO A C 1
ATOM 819 O O . PRO A 1 105 ? 0.038 15.849 8.206 1.00 92.00 105 PRO A O 1
ATOM 822 N N . GLU A 1 106 ? -1.331 17.290 7.145 1.00 92.31 106 GLU A N 1
ATOM 823 C CA . GLU A 1 106 ? -2.519 16.425 7.149 1.00 92.31 106 GLU A CA 1
ATOM 824 C C . GLU A 1 106 ? -2.213 15.025 6.593 1.00 92.31 106 GLU A C 1
ATOM 826 O O . GLU A 1 106 ? -2.518 14.012 7.224 1.00 92.31 106 GLU A O 1
ATOM 831 N N . ALA A 1 107 ? -1.493 14.950 5.469 1.00 94.75 107 ALA A N 1
ATOM 832 C CA . ALA A 1 107 ? -1.088 13.682 4.865 1.00 94.75 107 ALA A CA 1
ATOM 833 C C . ALA A 1 107 ? -0.215 12.822 5.800 1.00 94.75 107 ALA A C 1
ATOM 835 O O . ALA A 1 107 ? -0.391 11.604 5.887 1.00 94.75 107 ALA A O 1
ATOM 836 N N . VAL A 1 108 ? 0.705 13.448 6.543 1.00 94.50 108 VAL A N 1
ATOM 837 C CA . VAL A 1 108 ? 1.556 12.754 7.521 1.00 94.50 108 VAL A CA 1
ATOM 838 C C . VAL A 1 108 ? 0.710 12.255 8.689 1.00 94.50 108 VAL A C 1
ATOM 840 O O . VAL A 1 108 ? 0.891 11.120 9.137 1.00 94.50 108 VAL A O 1
ATOM 843 N N . PHE A 1 109 ? -0.216 13.081 9.179 1.00 92.88 109 PHE A N 1
ATOM 844 C CA . PHE A 1 109 ? -1.106 12.738 10.283 1.00 92.88 109 PHE A CA 1
ATOM 845 C C . PHE A 1 109 ? -2.000 11.536 9.951 1.00 92.88 109 PHE A C 1
ATOM 847 O O . PHE A 1 109 ? -2.100 10.607 10.758 1.00 92.88 109 PHE A O 1
ATOM 854 N N . ASP A 1 110 ? -2.563 11.491 8.745 1.00 93.12 110 ASP A N 1
ATOM 855 C CA . ASP A 1 110 ? -3.406 10.383 8.291 1.00 93.12 110 ASP A CA 1
ATOM 856 C C . ASP A 1 110 ? -2.645 9.061 8.225 1.00 93.12 110 ASP A C 1
ATOM 858 O O . ASP A 1 110 ? -3.101 8.046 8.763 1.00 93.12 110 ASP A O 1
ATOM 862 N N . ILE A 1 111 ? -1.440 9.072 7.649 1.00 94.00 111 ILE A N 1
ATOM 863 C CA . ILE A 1 111 ? -0.583 7.882 7.593 1.00 94.00 111 ILE A CA 1
ATOM 864 C C . ILE A 1 111 ? -0.181 7.442 9.008 1.00 94.00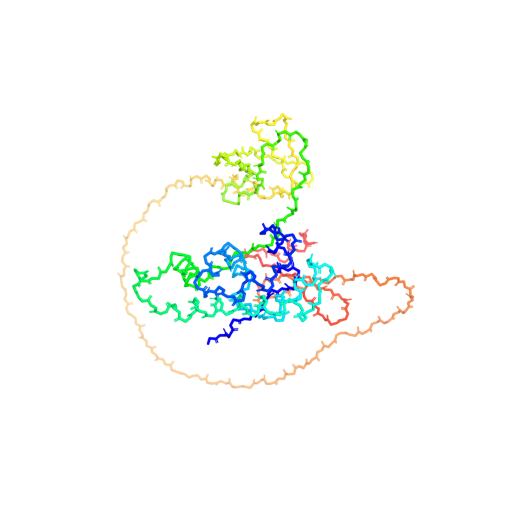 111 ILE A C 1
ATOM 866 O O . ILE A 1 111 ? -0.181 6.248 9.321 1.00 94.00 111 ILE A O 1
ATOM 870 N N . VAL A 1 112 ? 0.130 8.384 9.903 1.00 93.50 112 VAL A N 1
ATOM 871 C CA . VAL A 1 112 ? 0.433 8.085 11.311 1.00 93.50 112 VAL A CA 1
ATOM 872 C C . VAL A 1 112 ? -0.760 7.424 12.005 1.00 93.50 112 VAL A C 1
ATOM 874 O O . VAL A 1 112 ? -0.577 6.428 12.712 1.00 93.50 112 VAL A O 1
ATOM 877 N N . ASN A 1 113 ? -1.975 7.932 11.801 1.00 91.50 113 ASN A N 1
ATOM 878 C CA . ASN A 1 113 ? -3.191 7.351 12.366 1.00 91.50 113 ASN A CA 1
ATOM 879 C C . ASN A 1 113 ? -3.468 5.958 11.802 1.00 91.50 113 ASN A C 1
ATOM 881 O O . ASN A 1 113 ? -3.777 5.038 12.565 1.00 91.50 113 ASN A O 1
ATOM 885 N N . PHE A 1 114 ? -3.257 5.758 10.501 1.00 91.31 114 PHE A N 1
ATOM 886 C CA . PHE A 1 114 ? -3.342 4.443 9.878 1.00 91.31 114 PHE A CA 1
ATOM 887 C C . PHE A 1 114 ? -2.365 3.454 10.532 1.00 91.31 114 PHE A C 1
ATOM 889 O O . PHE A 1 114 ? -2.771 2.386 10.999 1.00 91.31 114 PHE A O 1
ATOM 896 N N . LEU A 1 115 ? -1.096 3.848 10.688 1.00 90.38 115 LEU A N 1
ATOM 897 C CA . LEU A 1 115 ? -0.064 3.053 11.361 1.00 90.38 115 LEU A CA 1
ATOM 898 C C . LEU A 1 115 ? -0.387 2.772 12.838 1.00 90.38 115 LEU A C 1
ATOM 900 O O . LEU A 1 115 ? 0.007 1.725 13.359 1.00 90.38 115 LEU A O 1
ATOM 904 N N . LYS A 1 116 ? -1.082 3.683 13.533 1.00 89.25 116 LYS A N 1
ATOM 905 C CA . LYS A 1 116 ? -1.574 3.466 14.904 1.00 89.25 116 LYS A CA 1
ATOM 906 C C . LYS A 1 116 ? -2.695 2.434 14.945 1.00 89.25 116 LYS A C 1
ATOM 908 O O . LYS A 1 116 ? -2.652 1.575 15.821 1.00 89.25 116 LYS A O 1
ATOM 913 N N . SER A 1 117 ? -3.628 2.493 13.996 1.00 85.75 117 SER A N 1
ATOM 914 C CA . SER A 1 117 ? -4.809 1.624 13.946 1.00 85.75 117 SER A CA 1
ATOM 915 C C . SER A 1 117 ? -4.482 0.147 13.710 1.00 85.75 117 SER A C 1
ATOM 917 O O . SER A 1 117 ? -5.256 -0.721 14.098 1.00 85.75 117 SER A O 1
ATOM 919 N N . GLY A 1 118 ? -3.351 -0.152 13.060 1.00 74.44 118 GLY A N 1
ATOM 920 C CA . GLY A 1 118 ? -2.924 -1.525 12.784 1.00 74.44 118 GLY A CA 1
ATOM 921 C C . GLY A 1 118 ? -3.844 -2.309 11.839 1.00 74.44 118 GLY A C 1
ATOM 922 O O . GLY A 1 118 ? -3.618 -3.505 11.653 1.00 74.44 118 GLY A O 1
ATOM 923 N N . LYS A 1 119 ? -4.850 -1.671 11.224 1.00 66.81 119 LYS A N 1
ATOM 924 C CA . LYS A 1 119 ? -5.772 -2.322 10.287 1.00 66.81 119 LYS A CA 1
ATOM 925 C C . LYS A 1 119 ? -5.023 -2.714 9.011 1.00 66.81 119 LYS A C 1
ATOM 927 O O . LYS A 1 119 ? -4.646 -1.856 8.220 1.00 66.81 119 LYS A O 1
ATOM 932 N N . ARG A 1 120 ? -4.821 -4.016 8.796 1.00 61.75 120 ARG A N 1
ATOM 933 C CA . ARG A 1 120 ? -4.523 -4.555 7.462 1.00 61.75 120 ARG A CA 1
ATOM 934 C C . ARG A 1 120 ? -5.848 -4.674 6.716 1.00 61.75 120 ARG A C 1
ATOM 936 O O . ARG A 1 120 ? -6.750 -5.355 7.198 1.00 61.75 120 ARG A O 1
ATOM 943 N N . ALA A 1 121 ? -5.981 -4.004 5.575 1.00 55.38 121 ALA A N 1
ATOM 944 C CA . ALA A 1 121 ? -7.062 -4.330 4.657 1.00 55.38 121 ALA A CA 1
ATOM 945 C C . ALA A 1 121 ? -6.687 -5.663 4.005 1.00 55.38 121 ALA A C 1
ATOM 947 O O . ALA A 1 121 ? -5.633 -5.769 3.389 1.00 55.38 121 ALA A O 1
ATOM 948 N N . ASN A 1 122 ? -7.501 -6.698 4.200 1.00 43.34 122 ASN A N 1
ATOM 949 C CA . ASN A 1 122 ? -7.310 -7.976 3.524 1.00 43.34 122 ASN A CA 1
ATOM 950 C C . ASN A 1 122 ? -7.742 -7.793 2.058 1.00 43.34 122 ASN A C 1
ATOM 952 O O . ASN A 1 122 ? -8.890 -8.048 1.707 1.00 43.34 122 ASN A O 1
ATOM 956 N N . LEU A 1 123 ? -6.854 -7.236 1.232 1.00 47.66 123 LEU A N 1
ATOM 957 C CA . LEU A 1 123 ? -7.053 -6.995 -0.200 1.00 47.66 123 LEU A CA 1
ATOM 958 C C . LEU A 1 123 ? -6.727 -8.271 -0.994 1.00 47.66 123 LEU A C 1
ATOM 960 O O . LEU A 1 123 ? -5.900 -8.304 -1.900 1.00 47.66 123 LEU A O 1
ATOM 964 N N . SER A 1 124 ? -7.417 -9.357 -0.650 1.00 39.53 124 SER A N 1
ATOM 965 C CA . SER A 1 124 ? -7.511 -10.508 -1.538 1.00 39.53 124 SER A CA 1
ATOM 966 C C . SER A 1 124 ? -8.662 -10.255 -2.514 1.00 39.53 124 SER A C 1
ATOM 968 O O . SER A 1 124 ? -9.819 -10.204 -2.109 1.00 39.53 124 SER A O 1
ATOM 970 N N . ILE A 1 125 ? -8.306 -10.109 -3.796 1.00 42.81 125 ILE A N 1
ATOM 971 C CA . ILE A 1 125 ? -9.184 -10.115 -4.979 1.00 42.81 125 ILE A CA 1
ATOM 972 C C . ILE A 1 125 ? -10.001 -8.822 -5.187 1.00 42.81 125 ILE A C 1
ATOM 974 O O . ILE A 1 125 ? -11.155 -8.694 -4.793 1.00 42.81 125 ILE A O 1
ATOM 978 N N . ARG A 1 126 ? -9.410 -7.864 -5.909 1.00 38.81 126 ARG A N 1
ATOM 979 C CA . ARG A 1 126 ? -10.163 -6.995 -6.825 1.00 38.81 126 ARG A CA 1
ATOM 980 C C . ARG A 1 126 ? -9.717 -7.355 -8.237 1.00 38.81 126 ARG A C 1
ATOM 982 O O . ARG A 1 126 ? -8.618 -6.988 -8.649 1.00 38.81 126 ARG A O 1
ATOM 989 N N . GLU A 1 127 ? -10.526 -8.164 -8.914 1.00 36.84 127 GLU A N 1
ATOM 990 C CA . GLU A 1 127 ? -10.411 -8.379 -10.355 1.00 36.84 127 GLU A CA 1
ATOM 991 C C . GLU A 1 127 ? -10.569 -7.041 -11.089 1.00 36.84 127 GLU A C 1
ATOM 993 O O . GLU A 1 127 ? -11.278 -6.139 -10.637 1.00 36.84 127 GLU A O 1
ATOM 998 N N . ALA A 1 128 ? -9.833 -6.900 -12.191 1.00 38.62 128 ALA A N 1
ATOM 999 C CA . ALA A 1 128 ? -9.891 -5.743 -13.074 1.00 38.62 128 ALA A CA 1
ATOM 1000 C C . ALA A 1 128 ? -11.325 -5.533 -13.606 1.00 38.62 128 ALA A C 1
ATOM 1002 O O . ALA A 1 128 ? -12.043 -6.517 -13.786 1.00 38.62 128 ALA A O 1
ATOM 1003 N N . PRO A 1 129 ? -11.754 -4.286 -13.880 1.00 39.22 129 PRO A N 1
ATOM 1004 C CA . PRO A 1 129 ? -13.116 -4.028 -14.332 1.00 39.22 129 PRO A CA 1
ATOM 1005 C C . PRO A 1 129 ? -13.357 -4.696 -15.698 1.00 39.22 129 PRO A C 1
ATOM 1007 O O . PRO A 1 129 ? -12.588 -4.441 -16.632 1.00 39.22 129 PRO A O 1
ATOM 1010 N N . PRO A 1 130 ? -14.402 -5.531 -15.858 1.00 40.19 130 PRO A N 1
ATOM 1011 C CA . PRO A 1 130 ? -14.820 -5.962 -17.178 1.00 40.19 130 PRO A CA 1
ATOM 1012 C C . PRO A 1 130 ? -15.452 -4.777 -17.914 1.00 40.19 130 PRO A C 1
ATOM 1014 O O . PRO A 1 130 ? -16.136 -3.935 -17.326 1.00 40.19 130 PRO A O 1
ATOM 1017 N N . LYS A 1 131 ? -15.172 -4.702 -19.217 1.00 38.72 131 LYS A N 1
ATOM 1018 C CA . LYS A 1 131 ? -15.781 -3.745 -20.144 1.00 38.72 131 LYS A CA 1
ATOM 1019 C C . LYS A 1 131 ? -17.306 -3.840 -20.044 1.00 38.72 131 LYS A C 1
ATOM 1021 O O . LYS A 1 131 ? -17.863 -4.932 -20.030 1.00 38.72 131 LYS A O 1
ATOM 1026 N N . GLN A 1 132 ? -17.934 -2.674 -19.943 1.00 39.91 132 GLN A N 1
ATOM 1027 C CA . GLN A 1 132 ? -19.369 -2.489 -19.776 1.00 39.91 132 GLN A CA 1
ATOM 1028 C C . GLN A 1 132 ? -20.145 -2.965 -21.007 1.00 39.91 132 GLN A C 1
ATOM 1030 O O . GLN A 1 132 ? -19.960 -2.403 -22.080 1.00 39.91 132 GLN A O 1
ATOM 1035 N N . GLU A 1 133 ? -21.082 -3.889 -20.805 1.00 39.41 133 GLU A N 1
ATOM 1036 C CA . GLU A 1 133 ? -22.344 -3.972 -21.546 1.00 39.41 133 GLU A CA 1
ATOM 1037 C C . GLU A 1 133 ? -23.443 -4.412 -20.563 1.00 39.41 133 GLU A C 1
ATOM 1039 O O . GLU A 1 133 ? -23.342 -5.459 -19.930 1.00 39.41 133 GLU A O 1
ATOM 1044 N N . GLY A 1 134 ? -24.477 -3.576 -20.410 1.00 38.66 134 GLY A N 1
ATOM 1045 C CA . GLY A 1 134 ? -25.682 -3.857 -19.621 1.00 38.66 134 GLY A CA 1
ATOM 1046 C C . GLY A 1 134 ? -25.599 -3.449 -18.147 1.00 38.66 134 GLY A C 1
ATOM 1047 O O . GLY A 1 134 ? -24.866 -4.033 -17.358 1.00 38.66 134 GLY A O 1
ATOM 1048 N N . ALA A 1 135 ? -26.392 -2.452 -17.752 1.00 42.44 135 ALA A N 1
ATOM 1049 C CA . ALA A 1 135 ? -26.540 -2.005 -16.370 1.00 42.44 135 ALA A CA 1
ATOM 1050 C C . ALA A 1 135 ? -27.211 -3.082 -15.488 1.00 42.44 135 ALA A C 1
ATOM 1052 O O . ALA A 1 135 ? -28.395 -3.001 -15.178 1.00 42.44 135 ALA A O 1
ATOM 1053 N N . GLN A 1 136 ? -26.455 -4.091 -15.062 1.00 48.41 136 GLN A N 1
ATOM 1054 C CA . GLN A 1 136 ? -26.762 -4.845 -13.851 1.00 48.41 136 GLN A CA 1
ATOM 1055 C C . GLN A 1 136 ? -26.152 -4.076 -12.684 1.00 48.41 136 GLN A C 1
ATOM 1057 O O . GLN A 1 136 ? -24.932 -3.951 -12.573 1.00 48.41 136 GLN A O 1
ATOM 1062 N N . LEU A 1 137 ? -27.011 -3.501 -11.842 1.00 57.16 137 LEU A N 1
ATOM 1063 C CA . LEU A 1 137 ? -26.610 -2.909 -10.568 1.00 57.16 137 LEU A CA 1
ATOM 1064 C C . LEU A 1 137 ? -25.686 -3.896 -9.852 1.00 57.16 137 LEU A C 1
ATOM 1066 O O . LEU A 1 137 ? -26.077 -5.039 -9.624 1.00 57.16 137 LEU A O 1
ATOM 1070 N N . ALA A 1 138 ? -24.462 -3.467 -9.540 1.00 67.69 138 ALA A N 1
ATOM 1071 C CA . ALA A 1 138 ? -23.485 -4.292 -8.846 1.00 67.69 138 ALA A CA 1
ATOM 1072 C C . ALA A 1 138 ? -24.079 -4.746 -7.502 1.00 67.69 138 ALA A C 1
ATOM 1074 O O . ALA A 1 138 ? -24.130 -3.982 -6.538 1.00 67.69 138 ALA A O 1
ATOM 1075 N N . CYS A 1 139 ? -24.584 -5.976 -7.472 1.00 80.50 139 CYS A N 1
ATOM 1076 C CA . CYS A 1 139 ? -25.236 -6.578 -6.324 1.00 80.50 139 CYS A CA 1
ATOM 1077 C C . CYS A 1 139 ? -24.341 -7.695 -5.794 1.00 80.50 139 CYS A C 1
ATOM 1079 O O . CYS A 1 139 ? -23.843 -8.525 -6.556 1.00 80.50 139 CYS A O 1
ATOM 1081 N N . ARG A 1 140 ? -24.109 -7.706 -4.482 1.00 88.62 140 ARG A N 1
ATOM 1082 C CA . ARG A 1 140 ? -23.397 -8.786 -3.805 1.00 88.62 140 ARG A CA 1
ATOM 1083 C C . ARG A 1 140 ? -24.409 -9.746 -3.199 1.00 88.62 140 ARG A C 1
ATOM 1085 O O . ARG A 1 140 ? -25.114 -9.391 -2.258 1.00 88.62 140 ARG A O 1
ATOM 1092 N N . GLU A 1 141 ? -24.411 -10.973 -3.694 1.00 91.62 141 GLU A N 1
ATOM 1093 C CA . GLU A 1 141 ? -25.193 -12.071 -3.131 1.00 91.62 141 GLU A CA 1
ATOM 1094 C C . GLU A 1 141 ? -24.403 -12.815 -2.053 1.00 91.62 141 GLU A C 1
ATOM 1096 O O . GLU A 1 141 ? -23.214 -13.102 -2.217 1.00 91.62 141 GLU A O 1
ATOM 1101 N N . TYR A 1 142 ? -25.050 -13.127 -0.933 1.00 91.88 142 TYR A N 1
ATOM 1102 C CA . TYR A 1 142 ? -24.484 -13.984 0.107 1.00 91.88 142 TYR A CA 1
ATOM 1103 C C . TYR A 1 142 ? -25.577 -14.699 0.909 1.00 91.88 142 TYR A C 1
ATOM 1105 O O . TYR A 1 142 ? -26.730 -14.274 0.943 1.00 91.88 142 TYR A O 1
ATOM 1113 N N . PHE A 1 143 ? -25.199 -15.782 1.588 1.00 91.88 143 PHE A N 1
ATOM 1114 C CA . PHE A 1 143 ? -26.071 -16.481 2.529 1.00 91.88 143 PHE A CA 1
ATOM 1115 C C . PHE A 1 143 ? -25.939 -15.885 3.936 1.00 91.88 143 PHE A C 1
ATOM 1117 O O . PHE A 1 143 ? -24.842 -15.847 4.499 1.00 91.88 143 PHE A O 1
ATOM 1124 N N . ASP A 1 144 ? -27.051 -15.439 4.517 1.00 90.50 144 ASP A N 1
ATOM 1125 C CA . ASP A 1 144 ? -27.120 -14.995 5.908 1.00 90.50 144 ASP A CA 1
ATOM 1126 C C . ASP A 1 144 ? -27.411 -16.200 6.813 1.00 90.50 144 ASP A C 1
ATOM 1128 O O . ASP A 1 144 ? -28.519 -16.738 6.838 1.00 90.50 144 ASP A O 1
ATOM 1132 N N . SER A 1 145 ? -26.408 -16.628 7.582 1.00 84.50 145 SER A N 1
ATOM 1133 C CA . SER A 1 145 ? -26.522 -17.770 8.493 1.00 84.50 145 SER A CA 1
ATOM 1134 C C . SER A 1 145 ? -27.398 -17.506 9.720 1.00 84.50 145 SER A C 1
ATOM 1136 O O . SER A 1 145 ? -27.877 -18.465 10.324 1.00 84.50 145 SER A O 1
ATOM 1138 N N . GLY A 1 146 ? -27.624 -16.241 10.091 1.00 83.12 146 GLY A N 1
ATOM 1139 C CA . GLY A 1 146 ? -28.504 -15.861 11.195 1.00 83.12 146 GLY A CA 1
ATOM 1140 C C . GLY A 1 146 ? -29.977 -15.877 10.793 1.00 83.12 146 GLY A C 1
ATOM 1141 O O . GLY A 1 146 ? -30.829 -16.257 11.594 1.00 83.12 146 GLY A O 1
ATOM 1142 N N . ARG A 1 147 ? -30.275 -15.498 9.544 1.00 79.75 147 ARG A N 1
ATOM 1143 C CA . ARG A 1 147 ? -31.641 -15.489 8.984 1.00 79.75 147 ARG A CA 1
ATOM 1144 C C . ARG A 1 147 ? -31.984 -16.736 8.172 1.00 79.75 147 ARG A C 1
ATOM 1146 O O . ARG A 1 147 ? -33.150 -16.938 7.850 1.00 79.75 147 ARG A O 1
ATOM 1153 N N . LEU A 1 148 ? -30.988 -17.575 7.883 1.00 85.38 148 LEU A N 1
ATOM 1154 C CA . LEU A 1 148 ? -31.097 -18.783 7.063 1.00 85.38 148 LEU A CA 1
ATOM 1155 C C . LEU A 1 148 ? -31.710 -18.503 5.679 1.00 85.38 148 LEU A C 1
ATOM 1157 O O . LEU A 1 148 ? -32.517 -19.286 5.180 1.00 85.38 148 LEU A O 1
ATOM 1161 N N . CYS A 1 149 ? -31.315 -17.392 5.049 1.00 90.69 149 CYS A N 1
ATOM 1162 C CA . CYS A 1 149 ? -31.789 -16.993 3.724 1.00 90.69 149 CYS A CA 1
ATOM 1163 C C . CYS A 1 149 ? -30.680 -16.418 2.835 1.00 90.69 149 CYS A C 1
ATOM 1165 O O . CYS A 1 149 ? -29.615 -16.019 3.310 1.00 90.69 149 CYS A O 1
ATOM 1167 N N . MET A 1 150 ? -30.929 -16.398 1.525 1.00 91.88 150 MET A N 1
ATOM 1168 C CA . MET A 1 150 ? -30.084 -15.683 0.568 1.00 91.88 150 MET A CA 1
ATOM 1169 C C . MET A 1 150 ? -30.414 -14.189 0.593 1.00 91.88 150 MET A C 1
ATOM 1171 O O . MET A 1 150 ? -31.585 -13.807 0.639 1.00 91.88 150 MET A O 1
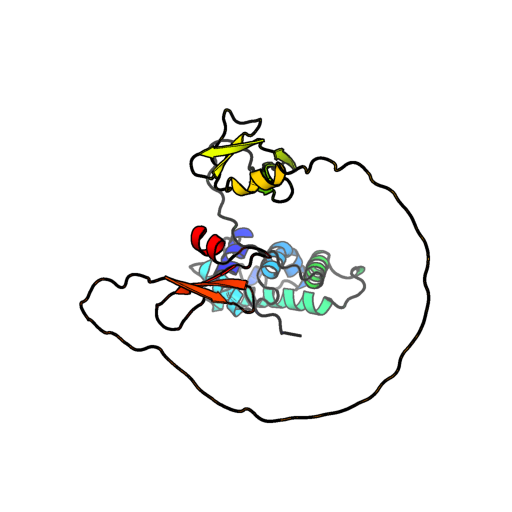ATOM 1175 N N . VAL A 1 151 ? -29.383 -13.347 0.548 1.00 92.69 151 VAL A N 1
ATOM 1176 C CA . VAL A 1 151 ? -29.501 -11.887 0.589 1.00 92.69 151 VAL A CA 1
ATOM 1177 C C . VAL A 1 151 ? -28.753 -11.274 -0.586 1.00 92.69 151 VAL A C 1
ATOM 1179 O O . VAL A 1 151 ? -27.591 -11.596 -0.834 1.00 92.69 151 VAL A O 1
ATOM 1182 N N . LYS A 1 152 ? -29.428 -10.358 -1.276 1.00 93.25 152 LYS A N 1
ATOM 1183 C CA . LYS A 1 152 ? -28.880 -9.468 -2.298 1.00 93.25 152 LYS A CA 1
ATOM 1184 C C . LYS A 1 152 ? -28.613 -8.104 -1.679 1.00 93.25 152 LYS A C 1
ATOM 1186 O O . LYS A 1 152 ? -29.552 -7.436 -1.250 1.00 93.25 152 LYS A O 1
ATOM 1191 N N . ALA A 1 153 ? -27.345 -7.709 -1.608 1.00 90.94 153 ALA A N 1
ATOM 1192 C CA . ALA A 1 153 ? -26.930 -6.387 -1.155 1.00 90.94 153 ALA A CA 1
ATOM 1193 C C . ALA A 1 153 ? -26.577 -5.497 -2.345 1.00 90.94 153 ALA A C 1
ATOM 1195 O O . ALA A 1 153 ? -25.609 -5.757 -3.063 1.00 90.94 153 ALA A O 1
ATOM 1196 N N . TYR A 1 154 ? -27.358 -4.444 -2.537 1.00 89.38 154 TYR A N 1
ATOM 1197 C CA . TYR A 1 154 ? -27.183 -3.476 -3.611 1.00 89.38 154 TYR A CA 1
ATOM 1198 C C . TYR A 1 154 ? -26.271 -2.319 -3.171 1.00 89.38 154 TYR A C 1
ATOM 1200 O O . TYR A 1 154 ? -26.028 -2.099 -1.982 1.00 89.38 154 TYR A O 1
ATOM 1208 N N . ALA A 1 155 ? -25.727 -1.580 -4.142 1.00 82.75 155 ALA A N 1
ATOM 1209 C CA . ALA A 1 155 ? -24.789 -0.480 -3.895 1.00 82.75 155 ALA A CA 1
ATOM 1210 C C . ALA A 1 155 ? -25.409 0.720 -3.148 1.00 82.75 155 ALA A C 1
ATOM 1212 O O . ALA A 1 155 ? -24.689 1.490 -2.518 1.00 82.75 155 ALA A O 1
ATOM 1213 N N . ASP A 1 156 ? -26.733 0.858 -3.199 1.00 81.69 156 ASP A N 1
ATOM 1214 C CA . ASP A 1 156 ? -27.528 1.845 -2.459 1.00 81.69 156 ASP A CA 1
ATOM 1215 C C . ASP A 1 156 ? -27.714 1.479 -0.971 1.00 81.69 156 ASP A C 1
ATOM 1217 O O . ASP A 1 156 ? -28.261 2.265 -0.200 1.00 81.69 156 ASP A O 1
ATOM 1221 N N . GLY A 1 157 ? -27.238 0.301 -0.550 1.00 81.31 157 GLY A N 1
ATOM 1222 C CA . GLY A 1 157 ? -27.410 -0.227 0.802 1.00 81.31 157 GLY A CA 1
ATOM 1223 C C . GLY A 1 157 ? -28.707 -1.014 1.000 1.00 81.31 157 GLY A C 1
ATOM 1224 O O . GLY A 1 157 ? -28.940 -1.522 2.099 1.00 81.31 157 GLY A O 1
ATOM 1225 N N . THR A 1 158 ? -29.531 -1.160 -0.041 1.00 88.25 158 THR A N 1
ATOM 1226 C CA . THR A 1 158 ? -30.754 -1.962 0.010 1.00 88.25 158 THR A CA 1
ATOM 1227 C C . THR A 1 158 ? -30.405 -3.444 0.124 1.00 88.25 158 THR A C 1
ATOM 1229 O O . THR A 1 158 ? -29.515 -3.954 -0.562 1.00 88.25 158 THR A O 1
ATOM 1232 N N . LEU A 1 159 ? -31.116 -4.149 1.007 1.00 90.38 159 LEU A N 1
ATOM 1233 C CA . LEU A 1 159 ? -30.979 -5.589 1.211 1.00 90.38 159 LEU A CA 1
ATOM 1234 C C . LEU A 1 159 ? -32.286 -6.285 0.836 1.00 90.38 159 LEU A C 1
ATOM 1236 O O . LEU A 1 159 ? -33.301 -6.096 1.508 1.00 90.38 159 LEU A O 1
ATOM 1240 N N . VAL A 1 160 ? -32.249 -7.131 -0.189 1.00 92.38 160 VAL A N 1
ATOM 1241 C CA . VAL A 1 160 ? -33.396 -7.943 -0.611 1.00 92.38 160 VAL A CA 1
ATOM 1242 C C . VAL A 1 160 ? -33.171 -9.386 -0.177 1.00 92.38 160 VAL A C 1
ATOM 1244 O O . VAL A 1 160 ? -32.126 -9.974 -0.451 1.00 92.38 160 VAL A O 1
ATOM 1247 N N . GLN A 1 161 ? -34.143 -9.957 0.531 1.00 92.81 161 GLN A N 1
ATOM 1248 C CA . GLN A 1 161 ? -34.082 -11.331 1.030 1.00 92.81 161 GLN A CA 1
ATOM 1249 C C . GLN A 1 161 ? -34.873 -12.262 0.119 1.00 92.81 161 GLN A C 1
ATOM 1251 O O . GLN A 1 161 ? -35.982 -11.929 -0.298 1.00 92.81 161 GLN A O 1
ATOM 1256 N N . ALA A 1 162 ? -34.324 -13.444 -0.144 1.00 92.81 162 ALA A N 1
ATOM 1257 C CA . ALA A 1 162 ? -35.045 -14.502 -0.828 1.00 92.81 162 ALA A CA 1
ATOM 1258 C C . ALA A 1 162 ? -35.931 -15.293 0.140 1.00 92.81 162 ALA A C 1
ATOM 1260 O O . ALA A 1 162 ? -35.537 -15.596 1.270 1.00 92.81 162 ALA A O 1
ATOM 1261 N N . SER A 1 163 ? -37.093 -15.713 -0.354 1.00 90.25 163 SER A N 1
ATOM 1262 C CA . SER A 1 163 ? -37.844 -16.814 0.239 1.00 90.25 163 SER A CA 1
ATOM 1263 C C . SER A 1 163 ? -37.130 -18.128 -0.068 1.00 90.25 163 SER A C 1
ATOM 1265 O O . SER A 1 163 ? -36.748 -18.380 -1.211 1.00 90.25 163 SER A O 1
ATOM 1267 N N . MET A 1 164 ? -36.932 -18.960 0.950 1.00 91.06 164 MET A N 1
ATOM 1268 C CA . MET A 1 164 ? -36.184 -20.208 0.841 1.00 91.06 164 MET A CA 1
ATOM 1269 C C . MET A 1 164 ? -37.128 -21.408 0.962 1.00 91.06 164 MET A C 1
ATOM 1271 O O . MET A 1 164 ? -37.906 -21.495 1.910 1.00 91.06 164 MET A O 1
ATOM 1275 N N . SER A 1 165 ? -37.036 -22.360 0.037 1.00 89.50 165 SER A N 1
ATOM 1276 C CA . SER A 1 165 ? -37.834 -23.594 0.033 1.00 89.50 165 SER A CA 1
ATOM 1277 C C . SER A 1 165 ? -36.952 -24.823 -0.186 1.00 89.50 165 SER A C 1
ATOM 1279 O O . SER A 1 165 ? -35.832 -24.711 -0.681 1.00 89.50 165 SER A O 1
ATOM 1281 N N . ALA A 1 166 ? -37.424 -26.003 0.220 1.00 90.62 166 ALA A N 1
ATOM 1282 C CA . ALA A 1 166 ? -36.702 -27.244 -0.044 1.00 90.62 166 ALA A CA 1
ATOM 1283 C C . ALA A 1 166 ? -36.733 -27.548 -1.548 1.00 90.62 166 ALA A C 1
ATOM 1285 O O . ALA A 1 166 ? -37.803 -27.575 -2.157 1.00 90.62 166 ALA A O 1
ATOM 1286 N N . GLY A 1 167 ? -35.561 -27.753 -2.141 1.00 88.38 167 GLY A N 1
ATOM 1287 C CA . GLY A 1 167 ? -35.414 -28.098 -3.549 1.00 88.38 167 GLY A CA 1
ATOM 1288 C C . GLY A 1 167 ? -35.070 -29.569 -3.773 1.00 88.38 167 GLY A C 1
ATOM 1289 O O . GLY A 1 167 ? -34.887 -30.335 -2.814 1.00 88.38 167 GLY A O 1
ATOM 1290 N N . PRO A 1 168 ? -35.005 -29.979 -5.049 1.00 82.56 168 PRO A N 1
ATOM 1291 C CA . PRO A 1 168 ? -34.592 -31.323 -5.431 1.00 82.56 168 PRO A CA 1
ATOM 1292 C C . PRO A 1 168 ? -33.113 -31.576 -5.078 1.00 82.56 168 PRO A C 1
ATOM 1294 O O . PRO A 1 168 ? -32.334 -30.652 -4.858 1.00 82.56 168 PRO A O 1
ATOM 1297 N N . HIS A 1 169 ? -32.719 -32.850 -5.002 1.00 87.75 169 HIS A N 1
ATOM 1298 C CA . HIS A 1 169 ? -31.329 -33.284 -4.760 1.00 87.75 169 HIS A CA 1
ATOM 1299 C C . HIS A 1 169 ? -30.697 -32.836 -3.429 1.00 87.75 169 HIS A C 1
ATOM 1301 O O . HIS A 1 169 ? -29.479 -32.821 -3.294 1.00 87.75 169 HIS A O 1
ATOM 1307 N N . GLY A 1 170 ? -31.509 -32.510 -2.419 1.00 87.44 170 GLY A N 1
ATOM 1308 C CA . GLY A 1 170 ? -31.004 -32.181 -1.082 1.00 87.44 170 GLY A CA 1
ATOM 1309 C C . GLY A 1 170 ? -30.534 -30.735 -0.920 1.00 87.44 170 GLY A C 1
ATOM 1310 O O . GLY A 1 170 ? -30.019 -30.396 0.147 1.00 87.44 170 GLY A O 1
ATOM 1311 N N . PHE A 1 171 ? -30.762 -29.881 -1.919 1.00 90.44 171 PHE A N 1
ATOM 1312 C CA . PHE A 1 171 ? -30.414 -28.465 -1.894 1.00 90.44 171 PHE A CA 1
ATOM 1313 C C . PHE A 1 171 ? -31.647 -27.566 -1.923 1.00 90.44 171 PHE A C 1
ATOM 1315 O O . PHE A 1 171 ? -32.694 -27.936 -2.444 1.00 90.44 171 PHE A O 1
ATOM 1322 N N . MET A 1 172 ? -31.525 -26.371 -1.355 1.00 90.94 172 MET A N 1
ATOM 1323 C CA . MET A 1 172 ? -32.617 -25.415 -1.231 1.00 90.94 172 MET A CA 1
ATOM 1324 C C . MET A 1 172 ? -32.818 -24.597 -2.510 1.00 90.94 172 MET A C 1
ATOM 1326 O O . MET A 1 172 ? -31.860 -24.337 -3.239 1.00 90.94 172 MET A O 1
ATOM 1330 N N . ARG A 1 173 ? -34.043 -24.110 -2.741 1.00 93.00 173 ARG A N 1
ATOM 1331 C CA . ARG A 1 173 ? -34.356 -23.112 -3.776 1.00 93.00 173 ARG A CA 1
ATOM 1332 C C . ARG A 1 173 ? -34.605 -21.746 -3.147 1.00 93.00 173 ARG A C 1
ATOM 1334 O O . ARG A 1 173 ? -35.333 -21.650 -2.157 1.00 93.00 173 ARG A O 1
ATOM 1341 N N . ALA A 1 174 ? -34.033 -20.705 -3.737 1.00 93.44 174 ALA A N 1
ATOM 1342 C CA . ALA A 1 174 ? -34.221 -19.312 -3.355 1.00 93.44 174 ALA A CA 1
ATOM 1343 C C . ALA A 1 174 ? -35.115 -18.605 -4.380 1.00 93.44 174 ALA A C 1
ATOM 1345 O O . ALA A 1 174 ? -34.881 -18.714 -5.580 1.00 93.44 174 ALA A O 1
ATOM 1346 N N . GLN A 1 175 ? -36.118 -17.866 -3.916 1.00 93.75 175 GLN A N 1
ATOM 1347 C CA . GLN A 1 175 ? -36.950 -17.000 -4.746 1.00 93.75 175 GLN A CA 1
ATOM 1348 C C . GLN A 1 175 ? -36.823 -15.562 -4.250 1.00 93.75 175 GLN A C 1
ATOM 1350 O O . GLN A 1 175 ? -37.307 -15.227 -3.164 1.00 93.75 175 GLN A O 1
ATOM 1355 N N . PHE A 1 176 ? -36.153 -14.720 -5.035 1.00 91.25 176 PHE A N 1
ATOM 1356 C CA . PHE A 1 176 ? -36.103 -13.286 -4.777 1.00 91.25 176 PHE A CA 1
ATOM 1357 C C . PHE A 1 176 ? -37.391 -12.613 -5.278 1.00 91.25 176 PHE A C 1
ATOM 1359 O O . PHE A 1 176 ? -37.931 -13.041 -6.295 1.00 91.25 176 PHE A O 1
ATOM 1366 N N . PRO A 1 177 ? -37.878 -11.555 -4.607 1.00 86.62 177 PRO A N 1
ATOM 1367 C CA . PRO A 1 177 ? -39.057 -10.804 -5.047 1.00 86.62 177 PRO A CA 1
ATOM 1368 C C . PRO A 1 177 ? -38.922 -10.240 -6.466 1.00 86.62 177 PRO A C 1
ATOM 1370 O O . PRO A 1 177 ? -39.899 -10.195 -7.206 1.00 86.62 177 PRO A O 1
ATOM 1373 N N . ASP A 1 178 ? -37.701 -9.855 -6.837 1.00 82.12 178 ASP A N 1
ATOM 1374 C CA . ASP A 1 178 ? -37.397 -9.213 -8.118 1.00 82.12 178 ASP A CA 1
ATOM 1375 C C . ASP A 1 178 ? -37.138 -10.220 -9.253 1.00 82.12 178 ASP A C 1
ATOM 1377 O O . ASP A 1 178 ? -36.890 -9.822 -10.391 1.00 82.12 178 ASP A O 1
ATOM 1381 N N . GLU A 1 179 ? -37.167 -11.527 -8.966 1.00 82.88 179 GLU A N 1
ATOM 1382 C CA . GLU A 1 179 ? -36.904 -12.584 -9.943 1.00 82.88 179 GLU A CA 1
ATOM 1383 C C . GLU A 1 179 ? -38.143 -13.441 -10.202 1.00 82.88 179 GLU A C 1
ATOM 1385 O O . GLU A 1 179 ? -38.852 -13.883 -9.294 1.00 82.88 179 GLU A O 1
ATOM 1390 N N . VAL A 1 180 ? -38.379 -13.734 -11.480 1.00 80.62 180 VAL A N 1
ATOM 1391 C CA . VAL A 1 180 ? -39.455 -14.634 -11.888 1.00 80.62 180 VAL A CA 1
ATOM 1392 C C . VAL A 1 180 ? -38.962 -16.074 -11.767 1.00 80.62 180 VAL A C 1
ATOM 1394 O O . VAL A 1 180 ? -38.353 -16.622 -12.682 1.00 80.62 180 VAL A O 1
ATOM 1397 N N . GLY A 1 181 ? -39.248 -16.686 -10.619 1.00 82.31 181 GLY A N 1
ATOM 1398 C CA . GLY A 1 181 ? -39.020 -18.108 -10.362 1.00 82.31 181 GLY A CA 1
ATOM 1399 C C . GLY A 1 181 ? -38.022 -18.388 -9.240 1.00 82.31 181 GLY A C 1
ATOM 1400 O O . GLY A 1 181 ? -37.228 -17.540 -8.848 1.00 82.31 181 GLY A O 1
ATOM 1401 N N . ALA A 1 182 ? -38.092 -19.605 -8.698 1.00 86.81 182 ALA A N 1
ATOM 1402 C CA . ALA A 1 182 ? -37.151 -20.076 -7.690 1.00 86.81 182 ALA A CA 1
ATOM 1403 C C . ALA A 1 182 ? -35.914 -20.694 -8.362 1.00 86.81 182 ALA A C 1
ATOM 1405 O O . ALA A 1 182 ? -36.041 -21.550 -9.241 1.00 86.81 182 ALA A O 1
ATOM 1406 N N . ARG A 1 183 ? -34.723 -20.290 -7.918 1.00 88.00 183 ARG A N 1
ATOM 1407 C CA . ARG A 1 183 ? -33.423 -20.786 -8.381 1.00 88.00 183 ARG A CA 1
ATOM 1408 C C . ARG A 1 183 ? -32.841 -21.791 -7.391 1.00 88.00 183 ARG A C 1
ATOM 1410 O O . ARG A 1 183 ? -32.939 -21.593 -6.182 1.00 88.00 183 ARG A O 1
ATOM 1417 N N . ASP A 1 184 ? -32.181 -22.826 -7.900 1.00 89.38 184 ASP A N 1
ATOM 1418 C CA . ASP A 1 184 ? -31.476 -23.804 -7.069 1.00 89.38 184 ASP A CA 1
ATOM 1419 C C . ASP A 1 184 ? -30.202 -23.194 -6.466 1.00 89.38 184 ASP A C 1
ATOM 1421 O O . ASP A 1 184 ? -29.457 -22.467 -7.130 1.00 89.38 184 ASP A O 1
ATOM 1425 N N . THR A 1 185 ? -29.965 -23.469 -5.187 1.00 90.19 185 THR A N 1
ATOM 1426 C CA . THR A 1 185 ? -28.808 -22.973 -4.431 1.00 90.19 185 THR A CA 1
ATOM 1427 C C . THR A 1 185 ? -27.891 -24.124 -4.042 1.00 90.19 185 THR A C 1
ATOM 1429 O O . THR A 1 185 ? -28.297 -25.276 -4.059 1.00 90.19 185 THR A O 1
ATOM 1432 N N . GLU A 1 186 ? -26.667 -23.827 -3.615 1.00 91.38 186 GLU A N 1
ATOM 1433 C CA . GLU A 1 186 ? -25.747 -24.831 -3.053 1.00 91.38 186 GLU A CA 1
ATOM 1434 C C . GLU A 1 186 ? -25.984 -25.068 -1.546 1.00 91.38 186 GLU A C 1
ATOM 1436 O O . GLU A 1 186 ? -25.193 -25.724 -0.868 1.00 91.38 186 GLU A O 1
ATOM 1441 N N . ILE A 1 187 ? -27.068 -24.520 -0.983 1.00 88.31 187 ILE A N 1
ATOM 1442 C CA . ILE A 1 187 ? -27.367 -24.605 0.448 1.00 88.31 187 ILE A CA 1
ATOM 1443 C C . ILE A 1 187 ? -28.106 -25.918 0.730 1.00 88.31 187 ILE A C 1
ATOM 1445 O O . ILE A 1 187 ? -29.176 -26.135 0.162 1.00 88.31 187 ILE A O 1
ATOM 1449 N N . PRO A 1 188 ? -27.613 -26.781 1.636 1.00 87.56 188 PRO A N 1
ATOM 1450 C CA . PRO A 1 188 ? -28.291 -28.034 1.957 1.00 87.56 188 PRO A CA 1
ATOM 1451 C C . PRO A 1 188 ? -29.657 -27.826 2.627 1.00 87.56 188 PRO A C 1
ATOM 1453 O O . PRO A 1 188 ? -29.790 -27.008 3.542 1.00 87.56 188 PRO A O 1
ATOM 1456 N N . ASN A 1 189 ? -30.639 -28.666 2.280 1.00 87.06 189 ASN A N 1
ATOM 1457 C CA . ASN A 1 189 ? -31.990 -28.686 2.864 1.00 87.06 189 ASN A CA 1
ATOM 1458 C C . ASN A 1 189 ? -31.984 -28.821 4.399 1.00 87.06 189 ASN A C 1
ATOM 1460 O O . ASN A 1 189 ? -32.903 -28.342 5.067 1.00 87.06 189 ASN A O 1
ATOM 1464 N N . LEU A 1 190 ? -30.928 -29.406 4.983 1.00 78.75 190 LEU A N 1
ATOM 1465 C CA . LEU A 1 190 ? -30.765 -29.521 6.438 1.00 7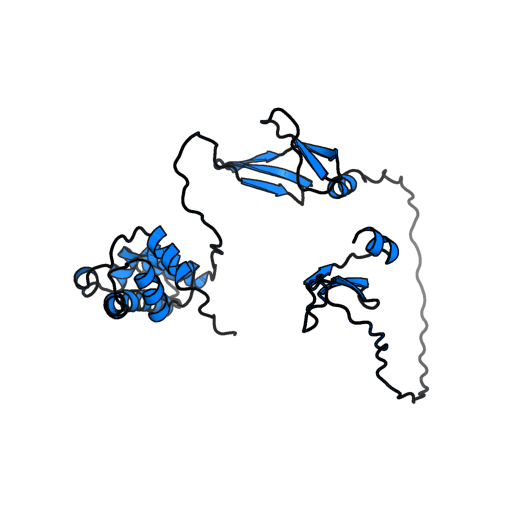8.75 190 LEU A CA 1
ATOM 1466 C C . LEU A 1 190 ? -30.819 -28.164 7.160 1.00 78.75 190 LEU A C 1
ATOM 1468 O O . LEU A 1 190 ? -31.210 -28.110 8.325 1.00 78.75 190 LEU A O 1
ATOM 1472 N N . ARG A 1 191 ? -30.466 -27.063 6.484 1.00 70.56 191 ARG A N 1
ATOM 1473 C CA . ARG A 1 191 ? -30.515 -25.708 7.055 1.00 70.56 191 ARG A CA 1
ATOM 1474 C C . ARG A 1 191 ? -31.941 -25.161 7.197 1.00 70.56 191 ARG A C 1
ATOM 1476 O O . ARG A 1 191 ? -32.160 -24.310 8.050 1.00 70.56 191 ARG A O 1
ATOM 1483 N N . ALA A 1 192 ? -32.919 -25.663 6.439 1.00 65.06 192 ALA A N 1
ATOM 1484 C CA . ALA A 1 192 ? -34.333 -25.308 6.619 1.00 65.06 192 ALA A CA 1
ATOM 1485 C C . ALA A 1 192 ? -34.995 -26.074 7.768 1.00 65.06 192 ALA A C 1
ATOM 1487 O O . ALA A 1 192 ? -35.828 -25.526 8.492 1.00 65.06 192 ALA A O 1
ATOM 1488 N N . ALA A 1 193 ? -34.601 -27.335 7.968 1.00 58.25 193 ALA A N 1
ATOM 1489 C CA . ALA A 1 193 ? -35.170 -28.195 9.005 1.00 58.25 193 ALA A CA 1
ATOM 1490 C C . ALA A 1 193 ? -34.954 -27.631 10.423 1.00 58.25 193 ALA A C 1
ATOM 1492 O O . ALA A 1 193 ? -35.780 -27.841 11.310 1.00 58.25 193 ALA A O 1
ATOM 1493 N N . THR A 1 194 ? -33.893 -26.843 10.630 1.00 54.50 194 THR A N 1
ATOM 1494 C CA . THR A 1 194 ? -33.614 -26.177 11.910 1.00 54.50 194 THR A CA 1
ATOM 1495 C C . THR A 1 194 ? -34.559 -25.013 12.224 1.00 54.50 194 THR A C 1
ATOM 1497 O O . THR A 1 194 ? -34.692 -24.651 13.389 1.00 54.50 194 THR A O 1
ATOM 1500 N N . ALA A 1 195 ? -35.246 -24.442 11.226 1.00 51.12 195 ALA A N 1
ATOM 1501 C CA . ALA A 1 195 ? -36.212 -23.356 11.423 1.00 51.12 195 ALA A CA 1
ATOM 1502 C C . ALA A 1 195 ? -37.635 -23.863 11.740 1.00 51.12 195 ALA A C 1
ATOM 1504 O O . ALA A 1 195 ? -38.417 -23.158 12.378 1.00 51.12 195 ALA A O 1
ATOM 1505 N N . ALA A 1 196 ? -37.968 -25.095 11.335 1.00 49.78 196 ALA A N 1
ATOM 1506 C CA . ALA A 1 196 ? -39.303 -25.677 11.501 1.00 49.78 196 ALA A CA 1
ATOM 1507 C C . ALA A 1 196 ? -39.566 -26.265 12.901 1.00 49.78 196 ALA A C 1
ATOM 1509 O O . ALA A 1 196 ? -40.713 -26.529 13.255 1.00 49.78 196 ALA A O 1
ATOM 1510 N N . MET A 1 197 ? -38.541 -26.427 13.744 1.00 49.84 197 MET A N 1
ATOM 1511 C CA . MET A 1 197 ? -38.712 -26.906 15.120 1.00 49.84 197 MET A CA 1
ATOM 1512 C C . MET A 1 197 ? -39.000 -25.758 16.100 1.00 49.84 197 MET A C 1
ATOM 1514 O O . MET A 1 197 ? -38.296 -25.568 17.094 1.00 49.84 197 MET A O 1
ATOM 1518 N N . LYS A 1 198 ? -40.088 -25.011 15.874 1.00 48.19 198 LYS A N 1
ATOM 1519 C CA . LYS A 1 198 ? -40.768 -24.331 16.986 1.00 48.19 198 LYS A CA 1
ATOM 1520 C C . LYS A 1 198 ? -41.392 -25.423 17.852 1.00 48.19 198 LYS A C 1
ATOM 1522 O O . LYS A 1 198 ? -42.441 -25.964 17.517 1.00 48.19 198 LYS A O 1
ATOM 1527 N N . LYS A 1 199 ? -40.707 -25.783 18.943 1.00 44.88 199 LYS A N 1
ATOM 1528 C CA . LYS A 1 199 ? -41.250 -26.671 19.980 1.00 44.88 199 LYS A CA 1
ATOM 1529 C C . LYS A 1 199 ? -42.655 -26.173 20.364 1.00 44.88 199 LYS A C 1
ATOM 1531 O O . LYS A 1 199 ? -42.784 -24.976 20.639 1.00 44.88 199 LYS A O 1
ATOM 1536 N N . PRO A 1 200 ? -43.694 -27.026 20.402 1.00 37.41 200 PRO A N 1
ATOM 1537 C CA . PRO A 1 200 ? -44.969 -26.618 20.969 1.00 37.41 200 PRO A CA 1
ATOM 1538 C C . PRO A 1 200 ? -44.742 -26.210 22.426 1.00 37.41 200 PRO A C 1
ATOM 1540 O O . PRO A 1 200 ? -44.005 -26.869 23.162 1.00 37.41 200 PRO A O 1
ATOM 1543 N N . ALA A 1 201 ? -45.330 -25.078 22.812 1.00 42.81 201 ALA A N 1
ATOM 1544 C CA . ALA A 1 201 ? -45.235 -24.534 24.155 1.00 42.81 201 ALA A CA 1
ATOM 1545 C C . ALA A 1 201 ? -45.771 -25.568 25.154 1.00 42.81 201 ALA A C 1
ATOM 1547 O O . ALA A 1 201 ? -46.978 -25.794 25.235 1.00 42.81 201 ALA A O 1
ATOM 1548 N N . SER A 1 202 ? -44.879 -26.215 25.906 1.00 45.31 202 SER A N 1
ATOM 1549 C CA . SER A 1 202 ? -45.297 -27.080 27.002 1.00 45.31 202 SER A CA 1
ATOM 1550 C C . SER A 1 202 ? -45.882 -26.201 28.101 1.00 45.31 202 SER A C 1
ATOM 1552 O O . SER A 1 202 ? -45.176 -25.449 28.777 1.00 45.31 202 SER A O 1
ATOM 1554 N N . SER A 1 203 ? -47.196 -26.306 28.234 1.00 41.03 203 SER A N 1
ATOM 1555 C CA . SER A 1 203 ? -48.018 -25.797 29.317 1.00 41.03 203 SER A CA 1
ATOM 1556 C C . SER A 1 203 ? -47.409 -26.052 30.699 1.00 41.03 203 SER A C 1
ATOM 1558 O O . SER A 1 203 ? -46.943 -27.148 31.006 1.00 41.03 203 SER A O 1
ATOM 1560 N N . ALA A 1 204 ? -47.490 -25.011 31.522 1.00 46.66 204 ALA A N 1
ATOM 1561 C CA . ALA A 1 204 ? -47.204 -24.927 32.946 1.00 46.66 204 ALA A CA 1
ATOM 1562 C C . ALA A 1 204 ? -47.370 -26.212 33.783 1.00 46.66 204 ALA A C 1
ATOM 1564 O O . ALA A 1 204 ? -48.399 -26.882 33.725 1.00 46.66 204 ALA A O 1
ATOM 1565 N N . LYS A 1 205 ? -46.449 -26.401 34.737 1.00 42.97 205 LYS A N 1
ATOM 1566 C CA . LYS A 1 205 ? -46.772 -26.884 36.090 1.00 42.97 205 LYS A CA 1
ATOM 1567 C C . LYS A 1 205 ? -45.877 -26.184 37.120 1.00 42.97 205 LYS A C 1
ATOM 1569 O O . LYS A 1 205 ? -44.706 -26.501 37.274 1.00 42.97 205 LYS A O 1
ATOM 1574 N N . LYS A 1 206 ? -46.463 -25.199 37.809 1.00 48.06 206 LYS A N 1
ATOM 1575 C CA . LYS A 1 206 ? -45.989 -24.663 39.095 1.00 48.06 206 LYS A CA 1
ATOM 1576 C C . LYS A 1 206 ? -46.142 -25.740 40.170 1.00 48.06 206 LYS A C 1
ATOM 1578 O O . LYS A 1 206 ? -47.228 -26.318 40.215 1.00 48.06 206 LYS A O 1
ATOM 1583 N N . ARG A 1 207 ? -45.155 -25.896 41.071 1.00 45.28 207 ARG A N 1
ATOM 1584 C CA . ARG A 1 207 ? -45.309 -26.118 42.537 1.00 45.28 207 ARG A CA 1
ATOM 1585 C C . ARG A 1 207 ? -43.942 -26.314 43.250 1.00 45.28 207 ARG A C 1
ATOM 1587 O O . ARG A 1 207 ? -42.957 -26.445 42.535 1.00 45.28 207 ARG A O 1
ATOM 1594 N N . PRO A 1 208 ? -43.842 -26.178 44.593 1.00 47.97 208 PRO A N 1
ATOM 1595 C CA . PRO A 1 208 ? -43.314 -24.982 45.260 1.00 47.97 208 PRO A CA 1
ATOM 1596 C C . PRO A 1 208 ? -42.065 -25.246 46.136 1.00 47.97 208 PRO A C 1
ATOM 1598 O O . PRO A 1 208 ? -41.572 -26.363 46.224 1.00 47.97 208 PRO A O 1
ATOM 1601 N N . ALA A 1 209 ? -41.577 -24.178 46.774 1.00 38.97 209 ALA A N 1
ATOM 1602 C CA . ALA A 1 209 ? -40.449 -24.121 47.704 1.00 38.97 209 ALA A CA 1
ATOM 1603 C C . ALA A 1 209 ? -40.688 -24.839 49.049 1.00 38.97 209 ALA A C 1
ATOM 1605 O O . ALA A 1 209 ? -41.794 -24.741 49.578 1.00 38.97 209 ALA A O 1
ATOM 1606 N N . ALA A 1 210 ? -39.636 -25.459 49.612 1.00 42.28 210 ALA A N 1
ATOM 1607 C CA . ALA A 1 210 ? -39.121 -25.256 50.983 1.00 42.28 210 ALA A CA 1
ATOM 1608 C C . ALA A 1 210 ? -38.122 -26.359 51.423 1.00 42.28 210 ALA A C 1
ATOM 1610 O O . ALA A 1 210 ? -38.319 -27.526 51.099 1.00 42.28 210 ALA A O 1
ATOM 1611 N N . ALA A 1 211 ? -37.165 -25.933 52.263 1.00 37.50 211 ALA A N 1
ATOM 1612 C CA . ALA A 1 211 ? -36.431 -26.660 53.317 1.00 37.50 211 ALA A CA 1
ATOM 1613 C C . ALA A 1 211 ? -35.081 -27.361 53.002 1.00 37.50 211 ALA A C 1
ATOM 1615 O O . ALA A 1 211 ? -35.036 -28.521 52.607 1.00 37.50 211 ALA A O 1
ATOM 1616 N N . ASP A 1 212 ? -33.988 -26.651 53.326 1.00 40.31 212 ASP A N 1
ATOM 1617 C CA . ASP A 1 212 ? -32.819 -27.156 54.092 1.00 40.31 212 ASP A CA 1
ATOM 1618 C C . ASP A 1 212 ? -33.271 -27.591 55.518 1.00 40.31 212 ASP A C 1
ATOM 1620 O O . ASP A 1 212 ? -34.360 -27.146 55.905 1.00 40.31 212 ASP A O 1
ATOM 1624 N N . PRO A 1 213 ? -32.520 -28.365 56.354 1.00 46.41 213 PRO A N 1
ATOM 1625 C CA . PRO A 1 213 ? -31.045 -28.409 56.474 1.00 46.41 213 PRO A CA 1
ATOM 1626 C C . PRO A 1 213 ? -30.407 -29.785 56.827 1.00 46.41 213 PRO A C 1
ATOM 1628 O O . PRO A 1 213 ? -31.102 -30.742 57.147 1.00 46.41 213 PRO A O 1
ATOM 1631 N N . SER A 1 214 ? -29.065 -29.855 56.830 1.00 37.94 214 SER A N 1
ATOM 1632 C CA . SER A 1 214 ? -28.216 -30.178 58.007 1.00 37.94 214 SER A CA 1
ATOM 1633 C C . SER A 1 214 ? -26.929 -30.954 57.684 1.00 37.94 214 SER A C 1
ATOM 1635 O O . SER A 1 214 ? -26.942 -31.951 56.966 1.00 37.94 214 SER A O 1
ATOM 1637 N N . ASP A 1 215 ? -25.856 -30.474 58.313 1.00 37.97 215 ASP A N 1
ATOM 1638 C CA . ASP A 1 215 ? -24.486 -30.974 58.446 1.00 37.97 215 ASP A CA 1
ATOM 1639 C C . ASP A 1 215 ? -24.276 -32.492 58.570 1.00 37.97 215 ASP A C 1
ATOM 1641 O O . ASP A 1 215 ? -24.987 -33.181 59.301 1.00 37.97 215 ASP A O 1
ATOM 1645 N N . SER A 1 216 ? -23.181 -32.988 57.977 1.00 41.31 216 SER A N 1
ATOM 1646 C CA . SER A 1 216 ? -22.084 -33.644 58.724 1.00 41.31 216 SER A CA 1
ATOM 1647 C C . SER A 1 216 ? -20.947 -34.121 57.803 1.00 41.31 216 SER A C 1
ATOM 1649 O O . SER A 1 216 ? -21.089 -35.041 57.002 1.00 41.31 216 SER A O 1
ATOM 1651 N N . GLU A 1 217 ? -19.781 -33.495 57.969 1.00 40.31 217 GLU A N 1
ATOM 1652 C CA . GLU A 1 217 ? -18.452 -34.095 57.768 1.00 40.31 217 GLU A CA 1
ATOM 1653 C C . GLU A 1 217 ? -18.226 -35.203 58.829 1.00 40.31 217 GLU A C 1
ATOM 1655 O O . GLU A 1 217 ? -18.807 -35.108 59.915 1.00 40.31 217 GLU A O 1
ATOM 1660 N N . PRO A 1 218 ? -17.399 -36.247 58.583 1.00 47.03 218 PRO A N 1
ATOM 1661 C CA . PRO A 1 218 ? -15.953 -36.060 58.735 1.00 47.03 218 PRO A CA 1
ATOM 1662 C C . PRO A 1 218 ? -15.045 -36.881 57.800 1.00 47.03 218 PRO A C 1
ATOM 1664 O O . PRO A 1 218 ? -15.409 -37.887 57.194 1.00 47.03 218 PRO A O 1
ATOM 1667 N N . ALA A 1 219 ? -13.798 -36.419 57.754 1.00 37.91 219 ALA A N 1
ATOM 1668 C CA . ALA A 1 219 ? -12.643 -37.021 57.112 1.00 37.91 219 ALA A CA 1
ATOM 1669 C C . ALA A 1 219 ? -12.210 -38.370 57.719 1.00 37.91 219 ALA A C 1
ATOM 1671 O O . ALA A 1 219 ? -12.188 -38.531 58.937 1.00 37.91 219 ALA A O 1
ATOM 1672 N N . ALA A 1 220 ? -11.704 -39.275 56.874 1.00 38.34 220 ALA A N 1
ATOM 1673 C CA . ALA A 1 220 ? -10.628 -40.202 57.229 1.00 38.34 220 ALA A CA 1
ATOM 1674 C C . ALA A 1 220 ? -9.919 -40.728 55.971 1.00 38.34 220 ALA A C 1
ATOM 1676 O O . ALA A 1 220 ? -10.520 -40.977 54.930 1.00 38.34 220 ALA A O 1
ATOM 1677 N N . ALA A 1 221 ? -8.603 -40.840 56.095 1.00 39.06 221 ALA A N 1
ATOM 1678 C CA . ALA A 1 221 ? -7.622 -40.985 55.038 1.00 39.06 221 ALA A CA 1
ATOM 1679 C C . ALA A 1 221 ? -7.278 -42.441 54.669 1.00 39.06 221 ALA A C 1
ATOM 1681 O O . ALA A 1 221 ? -7.514 -43.370 55.432 1.00 39.06 221 ALA A O 1
ATOM 1682 N N . SER A 1 222 ? -6.521 -42.547 53.567 1.00 38.44 222 SER A N 1
ATOM 1683 C CA . SER A 1 222 ? -5.542 -43.597 53.238 1.00 38.44 222 SER A CA 1
ATOM 1684 C C . SER A 1 222 ? -6.056 -44.971 52.794 1.00 38.44 222 SER A C 1
ATOM 1686 O O . SER A 1 222 ? -6.505 -45.771 53.599 1.00 38.44 222 SER A O 1
ATOM 1688 N N . GLN A 1 223 ? -5.731 -45.349 51.552 1.00 44.41 223 GLN A N 1
ATOM 1689 C CA . GLN A 1 223 ? -4.525 -46.154 51.309 1.00 44.41 223 GLN A CA 1
ATOM 1690 C C . GLN A 1 223 ? -4.123 -46.194 49.826 1.00 44.41 223 GLN A C 1
ATOM 1692 O O . GLN A 1 223 ? -4.942 -46.244 48.913 1.00 44.41 223 GLN A O 1
ATOM 1697 N N . ARG A 1 224 ? -2.801 -46.150 49.633 1.00 37.91 224 ARG A N 1
ATOM 1698 C CA . ARG A 1 224 ? -2.050 -46.400 48.399 1.00 37.91 224 ARG A CA 1
ATOM 1699 C C . ARG A 1 224 ? -2.277 -47.827 47.900 1.00 37.91 224 ARG A C 1
ATOM 1701 O O . ARG A 1 224 ? -2.263 -48.736 48.717 1.00 37.91 224 ARG A O 1
ATOM 1708 N N . LEU A 1 225 ? -2.218 -48.024 46.583 1.00 40.62 225 LEU A N 1
ATOM 1709 C CA . LEU A 1 225 ? -1.467 -49.128 45.980 1.00 40.62 225 LEU A CA 1
ATOM 1710 C C . LEU A 1 225 ? -0.978 -48.722 44.586 1.00 40.62 225 LEU A C 1
ATOM 1712 O O . LEU A 1 225 ? -1.640 -48.000 43.844 1.00 40.62 225 LEU A O 1
ATOM 1716 N N . ALA A 1 226 ? 0.253 -49.128 44.309 1.00 34.59 226 ALA A N 1
ATOM 1717 C CA . ALA A 1 226 ? 1.024 -48.828 43.121 1.00 34.59 226 ALA A CA 1
ATOM 1718 C C . ALA A 1 226 ? 0.965 -49.995 42.119 1.00 34.59 226 ALA A C 1
ATOM 1720 O O . ALA A 1 226 ? 0.480 -51.074 42.440 1.00 34.59 226 ALA A O 1
ATOM 1721 N N . VAL A 1 227 ? 1.647 -49.769 40.990 1.00 32.16 227 VAL A N 1
ATOM 1722 C CA . VAL A 1 227 ? 2.222 -50.747 40.047 1.00 32.16 227 VAL A CA 1
ATOM 1723 C C . VAL A 1 227 ? 1.371 -51.069 38.816 1.00 32.16 227 VAL A C 1
ATOM 1725 O O . VAL A 1 227 ? 0.249 -51.545 38.904 1.00 32.16 227 VAL A O 1
ATOM 1728 N N . GLY A 1 228 ? 1.985 -50.845 37.646 1.00 33.81 228 GLY A N 1
ATOM 1729 C CA . GLY A 1 228 ? 1.495 -51.324 36.354 1.00 33.81 228 GLY A CA 1
ATOM 1730 C C . GLY A 1 228 ? 2.094 -50.613 35.136 1.00 33.81 228 GLY A C 1
ATOM 1731 O O . GLY A 1 228 ? 1.366 -49.982 34.381 1.00 33.81 228 GLY A O 1
ATOM 1732 N N . LYS A 1 229 ? 3.419 -50.688 34.943 1.00 36.81 229 LYS A N 1
ATOM 1733 C CA . LYS A 1 229 ? 4.070 -50.482 33.632 1.00 36.81 229 LYS A CA 1
ATOM 1734 C C . LYS A 1 229 ? 3.769 -51.693 32.743 1.00 36.81 229 LYS A C 1
ATOM 1736 O O . LYS A 1 229 ? 4.015 -52.794 33.218 1.00 36.81 229 LYS A O 1
ATOM 1741 N N . GLN A 1 230 ? 3.398 -51.480 31.478 1.00 34.06 230 GLN A N 1
ATOM 1742 C CA . GLN A 1 230 ? 3.824 -52.239 30.277 1.00 34.06 230 GLN A CA 1
ATOM 1743 C C . GLN A 1 230 ? 3.088 -51.658 29.050 1.00 34.06 230 GLN A C 1
ATOM 1745 O O . GLN A 1 230 ? 1.912 -51.332 29.154 1.00 34.06 230 GLN A O 1
ATOM 1750 N N . SER A 1 231 ? 3.836 -51.153 28.056 1.00 34.12 231 SER A N 1
ATOM 1751 C CA . SER A 1 231 ? 4.144 -51.821 26.768 1.00 34.12 231 SER A CA 1
ATOM 1752 C C . SER A 1 231 ? 2.967 -51.672 25.785 1.00 34.12 231 SER A C 1
ATOM 1754 O O . SER A 1 231 ? 1.830 -51.509 26.189 1.00 34.12 231 SER A O 1
ATOM 1756 N N . GLU A 1 232 ? 3.077 -51.680 24.471 1.00 35.28 232 GLU A N 1
ATOM 1757 C CA . GLU A 1 232 ? 4.135 -51.559 23.481 1.00 35.28 232 GLU A CA 1
ATOM 1758 C C . GLU A 1 232 ? 3.380 -51.474 22.146 1.00 35.28 232 GLU A C 1
ATOM 1760 O O . GLU A 1 232 ? 2.190 -51.788 22.052 1.00 35.28 232 GLU A O 1
ATOM 1765 N N . ALA A 1 233 ? 4.052 -50.950 21.133 1.00 41.84 233 ALA A N 1
ATOM 1766 C CA . ALA A 1 233 ? 3.530 -50.807 19.790 1.00 41.84 233 ALA A CA 1
ATOM 1767 C C . ALA A 1 233 ? 2.962 -52.127 19.242 1.00 41.84 233 ALA A C 1
ATOM 1769 O O . ALA A 1 233 ? 3.619 -53.160 19.313 1.00 41.84 233 ALA A O 1
ATOM 1770 N N . GLN A 1 234 ? 1.803 -52.069 18.586 1.00 34.84 234 GLN A N 1
ATOM 1771 C CA . GLN A 1 234 ? 1.415 -53.090 17.615 1.00 34.84 234 GLN A CA 1
ATOM 1772 C C . GLN A 1 234 ? 0.916 -52.427 16.332 1.00 34.84 234 GLN A C 1
ATOM 1774 O O . GLN A 1 234 ? -0.142 -51.799 16.273 1.00 34.84 234 GLN A O 1
ATOM 1779 N N . ALA A 1 235 ? 1.754 -52.551 15.305 1.00 41.53 235 ALA A N 1
ATOM 1780 C CA . ALA A 1 235 ? 1.388 -52.406 13.909 1.00 41.53 235 ALA A CA 1
ATOM 1781 C C . ALA A 1 235 ? 0.508 -53.593 13.482 1.00 41.53 235 ALA A C 1
ATOM 1783 O O . ALA A 1 235 ? 0.770 -54.710 13.929 1.00 41.53 235 ALA A O 1
ATOM 1784 N N . PRO A 1 236 ? -0.458 -53.414 12.567 1.00 44.44 236 PRO A N 1
ATOM 1785 C CA . PRO A 1 236 ? -0.984 -54.522 11.798 1.00 44.44 236 PRO A CA 1
ATOM 1786 C C . PRO A 1 236 ? -0.284 -54.636 10.440 1.00 44.44 236 PRO A C 1
ATOM 1788 O O . PRO A 1 236 ? -0.026 -53.656 9.740 1.00 44.44 236 PRO A O 1
ATOM 1791 N N . MET A 1 237 ? 0.018 -55.896 10.157 1.00 32.88 237 MET A N 1
ATOM 1792 C CA . MET A 1 237 ? 0.740 -56.512 9.055 1.00 32.88 237 MET A CA 1
ATOM 1793 C C . MET A 1 237 ? 0.348 -56.074 7.638 1.00 32.88 237 MET A C 1
ATOM 1795 O O . MET A 1 237 ? -0.817 -55.839 7.322 1.00 32.88 237 MET A O 1
ATOM 1799 N N . LEU A 1 238 ? 1.375 -56.089 6.780 1.00 36.12 238 LEU A N 1
ATOM 1800 C CA . LEU A 1 238 ? 1.289 -56.262 5.334 1.00 36.12 238 LEU A CA 1
ATOM 1801 C C . LEU A 1 238 ? 0.496 -57.530 4.972 1.00 36.12 238 LEU A C 1
ATOM 1803 O O . LEU A 1 238 ? 0.813 -58.615 5.456 1.00 36.12 238 LEU A O 1
ATOM 1807 N N . VAL A 1 239 ? -0.404 -57.403 4.000 1.00 38.78 239 VAL A N 1
ATOM 1808 C CA . VAL A 1 239 ? -0.615 -58.431 2.974 1.00 38.78 239 VAL A CA 1
ATOM 1809 C C . VAL A 1 239 ? -0.371 -57.732 1.645 1.00 38.78 239 VAL A C 1
ATOM 1811 O O . VAL A 1 239 ? -1.089 -56.800 1.287 1.00 38.78 239 VAL A O 1
ATOM 1814 N N . GLY A 1 240 ? 0.719 -58.112 0.984 1.00 34.47 240 GLY A N 1
ATOM 1815 C CA . GLY A 1 240 ? 1.065 -57.637 -0.346 1.00 34.47 240 GLY A CA 1
ATOM 1816 C C . GLY A 1 240 ? 0.361 -58.465 -1.412 1.00 34.47 240 GLY A C 1
ATOM 1817 O O . GLY A 1 240 ? 0.245 -59.682 -1.295 1.00 34.47 240 GLY A O 1
ATOM 1818 N N . SER A 1 241 ? -0.075 -57.794 -2.467 1.00 35.06 241 SER A N 1
ATOM 1819 C CA . SER A 1 241 ? -0.157 -58.343 -3.817 1.00 35.06 241 SER A CA 1
ATOM 1820 C C . SER A 1 241 ? 0.042 -57.156 -4.753 1.00 35.06 241 SER A C 1
ATOM 1822 O O . SER A 1 241 ? -0.757 -56.221 -4.760 1.00 35.06 241 SER A O 1
ATOM 1824 N N . GLU A 1 242 ? 1.193 -57.141 -5.417 1.00 40.38 242 GLU A N 1
ATOM 1825 C CA . GLU A 1 242 ? 1.540 -56.189 -6.464 1.00 40.38 242 GLU A CA 1
ATOM 1826 C C . GLU A 1 242 ? 0.726 -56.509 -7.716 1.00 40.38 242 GLU A C 1
ATOM 1828 O O . GLU A 1 242 ? 0.667 -57.666 -8.111 1.00 40.38 242 GLU A O 1
ATOM 1833 N N . GLU A 1 243 ? 0.145 -55.491 -8.348 1.00 34.94 243 GLU A N 1
ATOM 1834 C CA . GLU A 1 243 ? 0.148 -55.338 -9.806 1.00 34.94 243 GLU A CA 1
ATOM 1835 C C . GLU A 1 243 ? -0.300 -53.913 -10.164 1.00 34.94 243 GLU A C 1
ATOM 1837 O O . GLU A 1 243 ? -1.230 -53.353 -9.582 1.00 34.94 243 GLU A O 1
ATOM 1842 N N . GLY A 1 244 ? 0.462 -53.276 -11.054 1.00 47.25 244 GLY A N 1
ATOM 1843 C CA . GLY A 1 244 ? 0.423 -51.840 -11.303 1.00 47.25 244 GLY A CA 1
ATOM 1844 C C . GLY A 1 244 ? -0.879 -51.352 -11.929 1.00 47.25 244 GLY A C 1
ATOM 1845 O O . GLY A 1 244 ? -1.253 -51.785 -13.012 1.00 47.25 244 GLY A O 1
ATOM 1846 N N . GLN A 1 245 ? -1.502 -50.365 -11.287 1.00 36.22 245 GLN A N 1
ATOM 1847 C CA . GLN A 1 245 ? -2.550 -49.504 -11.832 1.00 36.22 245 GLN A CA 1
ATOM 1848 C C . GLN A 1 245 ? -2.452 -48.130 -11.153 1.00 36.22 245 GLN A C 1
ATOM 1850 O O . GLN A 1 245 ? -2.002 -48.031 -10.013 1.00 36.22 245 GLN A O 1
ATOM 1855 N N . ALA A 1 246 ? -2.806 -47.076 -11.897 1.00 43.25 246 ALA A N 1
ATOM 1856 C CA . ALA A 1 246 ? -2.735 -45.664 -11.515 1.00 43.25 246 ALA A CA 1
ATOM 1857 C C . ALA A 1 246 ? -3.017 -45.430 -10.021 1.00 43.25 246 ALA A C 1
ATOM 1859 O O . ALA A 1 246 ? -4.037 -45.905 -9.530 1.00 43.25 246 ALA A O 1
ATOM 1860 N N . GLU A 1 247 ? -2.128 -44.711 -9.318 1.00 49.53 247 GLU A N 1
ATOM 1861 C CA . GLU A 1 247 ? -2.252 -44.426 -7.879 1.00 49.53 247 GLU A CA 1
ATOM 1862 C C . GLU A 1 247 ? -3.610 -43.774 -7.571 1.00 49.53 247 GLU A C 1
ATOM 1864 O O . GLU A 1 247 ? -3.773 -42.553 -7.620 1.00 49.53 247 GLU A O 1
ATOM 1869 N N . ALA A 1 248 ? -4.606 -44.601 -7.261 1.00 52.47 248 ALA A N 1
ATOM 1870 C CA . ALA A 1 248 ? -5.899 -44.156 -6.797 1.00 52.47 248 ALA A CA 1
ATOM 1871 C C . ALA A 1 248 ? -5.670 -43.450 -5.460 1.00 52.47 248 ALA A C 1
ATOM 1873 O O . ALA A 1 248 ? -5.165 -44.047 -4.505 1.00 52.47 248 ALA A O 1
ATOM 1874 N N . MET A 1 249 ? -6.012 -42.162 -5.394 1.00 58.56 249 MET A N 1
ATOM 1875 C CA . MET A 1 249 ? -6.022 -41.421 -4.137 1.00 58.56 249 MET A CA 1
ATOM 1876 C C . MET A 1 249 ? -6.948 -42.148 -3.159 1.00 58.56 249 MET A C 1
ATOM 1878 O O . MET A 1 249 ? -8.169 -42.110 -3.294 1.00 58.56 249 MET A O 1
ATOM 1882 N N . THR A 1 250 ? -6.365 -42.850 -2.185 1.00 71.56 250 THR A N 1
ATOM 1883 C CA . THR A 1 250 ? -7.129 -43.580 -1.172 1.00 71.56 250 THR A CA 1
ATOM 1884 C C . THR A 1 250 ? -7.287 -42.704 0.064 1.00 71.56 250 THR A C 1
ATOM 1886 O O . THR A 1 250 ? -6.334 -42.400 0.789 1.00 71.56 250 THR A O 1
ATOM 1889 N N . TYR A 1 251 ? -8.521 -42.272 0.306 1.00 77.62 251 TYR A N 1
ATOM 1890 C CA . TYR A 1 251 ? -8.895 -41.566 1.523 1.00 77.62 251 TYR A CA 1
ATOM 1891 C C . TYR A 1 251 ? -9.241 -42.578 2.620 1.00 77.62 251 TYR A C 1
ATOM 1893 O O . TYR A 1 251 ? -9.894 -43.588 2.375 1.00 77.62 251 TYR A O 1
ATOM 1901 N N . SER A 1 252 ? -8.790 -42.317 3.847 1.00 76.88 252 SER A N 1
ATOM 1902 C CA . SER A 1 252 ? -9.094 -43.141 5.019 1.00 76.88 252 SER A CA 1
ATOM 1903 C C . SER A 1 252 ? -9.803 -42.295 6.065 1.00 76.88 252 SER A C 1
ATOM 1905 O O . SER A 1 252 ? -9.265 -41.281 6.520 1.00 76.88 252 SER A O 1
ATOM 1907 N N . MET A 1 253 ? -10.980 -42.748 6.492 1.00 76.38 253 MET A N 1
ATOM 1908 C CA . MET A 1 253 ? -11.683 -42.169 7.634 1.00 76.38 253 MET A CA 1
ATOM 1909 C C . MET A 1 253 ? -11.058 -42.653 8.946 1.00 76.38 253 MET A C 1
ATOM 1911 O O . MET A 1 253 ? -10.745 -43.832 9.104 1.00 76.38 253 MET A O 1
ATOM 1915 N N . MET A 1 254 ? -10.854 -41.731 9.885 1.00 78.19 254 MET A N 1
ATOM 1916 C CA . MET A 1 254 ? -10.318 -41.991 11.221 1.00 78.19 254 MET A CA 1
ATOM 1917 C C . MET A 1 254 ? -11.219 -41.354 12.274 1.00 78.19 254 MET A C 1
ATOM 1919 O O . MET A 1 254 ? -11.527 -40.164 12.202 1.00 78.19 254 MET A O 1
ATOM 1923 N N . PHE A 1 255 ? -11.598 -42.145 13.276 1.00 77.00 255 PHE A N 1
ATOM 1924 C CA . PHE A 1 255 ? -12.428 -41.703 14.391 1.00 77.00 255 PHE A CA 1
ATOM 1925 C C . PHE A 1 255 ? -11.596 -41.568 15.670 1.00 77.00 255 PHE A C 1
ATOM 1927 O O . PHE A 1 255 ? -10.858 -42.481 16.044 1.00 77.00 255 PHE A O 1
ATOM 1934 N N . TYR A 1 256 ? -11.735 -40.437 16.360 1.00 79.81 256 TYR A N 1
ATOM 1935 C CA . TYR A 1 256 ? -11.048 -40.164 17.618 1.00 79.81 256 TYR A CA 1
ATOM 1936 C C . TYR A 1 256 ? -12.011 -40.315 18.794 1.00 79.81 256 TYR A C 1
ATOM 1938 O O . TYR A 1 256 ? -12.735 -39.381 19.136 1.00 79.81 256 TYR A O 1
ATOM 1946 N N . ALA A 1 257 ? -11.960 -41.466 19.469 1.00 70.81 257 ALA A N 1
ATOM 1947 C CA . ALA A 1 257 ? -12.841 -41.776 20.599 1.00 70.81 257 ALA A CA 1
ATOM 1948 C C . ALA A 1 257 ? -12.773 -40.739 21.736 1.00 70.81 257 ALA A C 1
ATOM 1950 O O . ALA A 1 257 ? -13.791 -40.401 22.326 1.00 70.81 257 ALA A O 1
ATOM 1951 N N . LYS A 1 258 ? -11.586 -40.176 22.008 1.00 76.19 258 LYS A N 1
ATOM 1952 C CA . LYS A 1 258 ? -11.382 -39.207 23.098 1.00 76.19 258 LYS A CA 1
ATOM 1953 C C . LYS A 1 258 ? -12.024 -37.840 22.840 1.00 76.19 258 LYS A C 1
ATOM 1955 O O . LYS A 1 258 ? -12.350 -37.135 23.786 1.00 76.19 258 LYS A O 1
ATOM 1960 N N . THR A 1 259 ? -12.151 -37.439 21.578 1.00 73.25 259 THR A N 1
ATOM 1961 C CA . THR A 1 259 ? -12.659 -36.108 21.204 1.00 73.25 259 THR A CA 1
ATOM 1962 C C . THR A 1 259 ? -13.999 -36.168 20.484 1.00 73.25 259 THR A C 1
ATOM 1964 O O . THR A 1 259 ? -14.555 -35.118 20.183 1.00 73.25 259 THR A O 1
ATOM 1967 N N . ASN A 1 260 ? -14.509 -37.373 20.213 1.00 72.62 260 ASN A N 1
ATOM 1968 C CA . ASN A 1 260 ? -15.695 -37.633 19.403 1.00 72.62 260 ASN A CA 1
ATOM 1969 C C . ASN A 1 260 ? -15.650 -36.907 18.042 1.00 72.62 260 ASN A C 1
ATOM 1971 O O . ASN A 1 260 ? -16.634 -36.339 17.574 1.00 72.62 260 ASN A O 1
ATOM 1975 N N . ARG A 1 261 ? -14.459 -36.865 17.428 1.00 74.00 261 ARG A N 1
ATOM 1976 C CA . ARG A 1 261 ? -14.212 -36.201 16.138 1.00 74.00 261 ARG A CA 1
ATOM 1977 C C . ARG A 1 261 ? -13.889 -37.218 15.060 1.00 74.00 261 ARG A C 1
ATOM 1979 O O . ARG A 1 261 ? -13.228 -38.221 15.333 1.00 74.00 261 ARG A O 1
ATOM 1986 N N . MET A 1 262 ? -14.268 -36.898 13.828 1.00 77.94 262 MET A N 1
ATOM 1987 C CA . MET A 1 262 ? -13.893 -37.665 12.646 1.00 77.94 262 MET A CA 1
ATOM 1988 C C . MET A 1 262 ? -12.939 -36.850 11.769 1.00 77.94 262 MET A C 1
ATOM 1990 O O . MET A 1 262 ? -13.039 -35.623 11.683 1.00 77.94 262 MET A O 1
ATOM 1994 N N . ALA A 1 263 ? -11.968 -37.525 11.160 1.00 78.44 263 ALA A N 1
ATOM 1995 C CA . ALA A 1 263 ? -11.033 -36.923 10.221 1.00 78.44 263 ALA A CA 1
ATOM 1996 C C . ALA A 1 263 ? -10.867 -37.781 8.971 1.00 78.44 263 ALA A C 1
ATOM 1998 O O . ALA A 1 263 ? -10.819 -39.009 9.050 1.00 78.44 263 ALA A O 1
ATOM 1999 N N . ILE A 1 264 ? -10.702 -37.108 7.835 1.00 80.50 264 ILE A N 1
ATOM 2000 C CA . ILE A 1 264 ? -10.349 -37.725 6.558 1.00 80.50 264 ILE A CA 1
ATOM 2001 C C . ILE A 1 264 ? -8.853 -37.503 6.337 1.00 80.50 264 ILE A C 1
ATOM 2003 O O . ILE A 1 264 ? -8.345 -36.379 6.445 1.00 80.50 264 ILE A O 1
ATOM 2007 N N . ARG A 1 265 ? -8.130 -38.591 6.070 1.00 78.56 265 ARG A N 1
ATOM 2008 C CA . ARG A 1 265 ? -6.688 -38.576 5.809 1.00 78.56 265 ARG A CA 1
ATOM 2009 C C . ARG A 1 265 ? -6.397 -39.073 4.403 1.00 78.56 265 ARG A C 1
ATOM 2011 O O . ARG A 1 265 ? -6.995 -40.053 3.965 1.00 78.56 265 ARG A O 1
ATOM 2018 N N . GLU A 1 266 ? -5.438 -38.433 3.749 1.00 78.88 266 GLU A N 1
ATOM 2019 C CA . GLU A 1 266 ? -4.884 -38.908 2.482 1.00 78.88 266 GLU A CA 1
ATOM 2020 C C . GLU A 1 266 ? -3.840 -39.990 2.753 1.00 78.88 266 GLU A C 1
ATOM 2022 O O . GLU A 1 266 ? -2.958 -39.807 3.601 1.00 78.88 266 GLU A O 1
ATOM 2027 N N . ARG A 1 267 ? -3.900 -41.110 2.030 1.00 63.22 267 ARG A N 1
ATOM 2028 C CA . ARG A 1 267 ? -2.807 -42.086 1.996 1.00 63.22 267 ARG A CA 1
ATOM 2029 C C . ARG A 1 267 ? -1.905 -41.820 0.789 1.00 63.22 267 ARG A C 1
ATOM 2031 O O . ARG A 1 267 ? -1.842 -42.628 -0.127 1.00 63.22 267 ARG A O 1
ATOM 2038 N N . ARG A 1 268 ? -1.183 -40.696 0.795 1.00 59.16 268 ARG A N 1
ATOM 2039 C CA . ARG A 1 268 ? -0.065 -40.461 -0.133 1.00 59.16 268 ARG A CA 1
ATOM 2040 C C . ARG A 1 268 ? 1.111 -39.836 0.619 1.00 59.16 268 ARG A C 1
ATOM 2042 O O . ARG A 1 268 ? 1.037 -38.692 1.054 1.00 59.16 268 ARG A O 1
ATOM 2049 N N . GLY A 1 269 ? 2.183 -40.606 0.816 1.00 65.50 269 GLY A N 1
ATOM 2050 C CA . GLY A 1 269 ? 3.381 -40.156 1.539 1.00 65.50 269 GLY A CA 1
ATOM 2051 C C . GLY A 1 269 ? 3.164 -39.890 3.039 1.00 65.50 269 GLY A C 1
ATOM 2052 O O . GLY A 1 269 ? 2.449 -40.631 3.718 1.00 65.50 269 GLY A O 1
ATOM 2053 N N . GLU A 1 270 ? 3.822 -38.854 3.579 1.00 59.69 270 GLU A N 1
ATOM 2054 C CA . GLU A 1 270 ? 3.652 -38.426 4.976 1.00 59.69 270 GLU A CA 1
ATOM 2055 C C . GLU A 1 270 ? 2.169 -38.184 5.288 1.00 59.69 270 GLU A C 1
ATOM 2057 O O . GLU A 1 270 ? 1.505 -37.384 4.635 1.00 59.69 270 GLU A O 1
ATOM 2062 N N . LYS A 1 271 ? 1.647 -38.874 6.310 1.00 59.22 271 LYS A N 1
ATOM 2063 C CA . LYS A 1 271 ? 0.234 -38.839 6.718 1.00 59.22 271 LYS A CA 1
ATOM 2064 C C . LYS A 1 271 ? -0.222 -37.401 7.015 1.00 59.22 271 LYS A C 1
ATOM 2066 O O . LYS A 1 271 ? -0.040 -36.920 8.135 1.00 59.22 271 LYS A O 1
ATOM 2071 N N . ARG A 1 272 ? -0.869 -36.734 6.054 1.00 66.81 272 ARG A N 1
ATOM 2072 C CA . ARG A 1 272 ? -1.461 -35.398 6.230 1.00 66.81 272 ARG A CA 1
ATOM 2073 C C . ARG A 1 272 ? -2.960 -35.508 6.506 1.00 66.81 272 ARG A C 1
ATOM 2075 O O . ARG A 1 272 ? -3.709 -36.171 5.792 1.00 66.81 272 ARG A O 1
ATOM 2082 N N . GLN A 1 273 ? -3.397 -34.874 7.592 1.00 71.38 273 GLN A N 1
ATOM 2083 C CA . GLN A 1 273 ? -4.817 -34.695 7.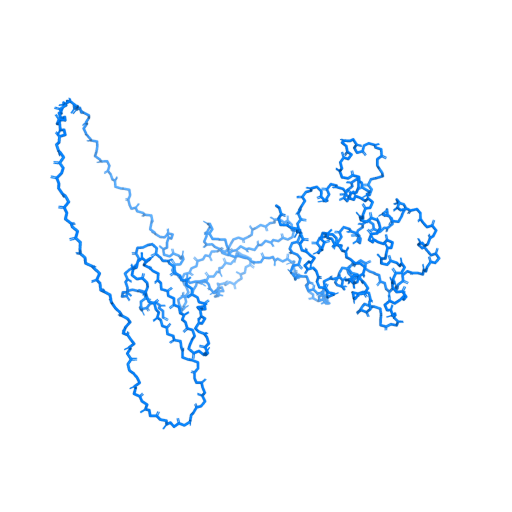887 1.00 71.38 273 GLN A CA 1
ATOM 2084 C C . GLN A 1 273 ? -5.359 -33.601 6.962 1.00 71.38 273 GLN A C 1
ATOM 2086 O O . GLN A 1 273 ? -4.905 -32.464 7.059 1.00 71.38 273 GLN A O 1
ATOM 2091 N N . ILE A 1 274 ? -6.309 -33.940 6.083 1.00 75.12 274 ILE A N 1
ATOM 2092 C CA . ILE A 1 274 ? -6.898 -32.970 5.146 1.00 75.12 274 ILE A CA 1
ATOM 2093 C C . ILE A 1 274 ? -8.018 -32.196 5.837 1.00 75.12 274 ILE A C 1
ATOM 2095 O O . ILE A 1 274 ? -8.087 -30.973 5.748 1.00 75.12 274 ILE A O 1
ATOM 2099 N N . PHE A 1 275 ? -8.894 -32.912 6.545 1.00 74.00 275 PHE A N 1
ATOM 2100 C CA . PHE A 1 275 ? -10.110 -32.327 7.093 1.00 74.00 275 PHE A CA 1
ATOM 2101 C C . PHE A 1 275 ? -10.485 -32.966 8.430 1.00 74.00 275 PHE A C 1
ATOM 2103 O O . PHE A 1 275 ? -10.312 -34.172 8.626 1.00 74.00 275 PHE A O 1
ATOM 2110 N N . GLN A 1 276 ? -10.993 -32.155 9.358 1.00 76.81 276 GLN A N 1
ATOM 2111 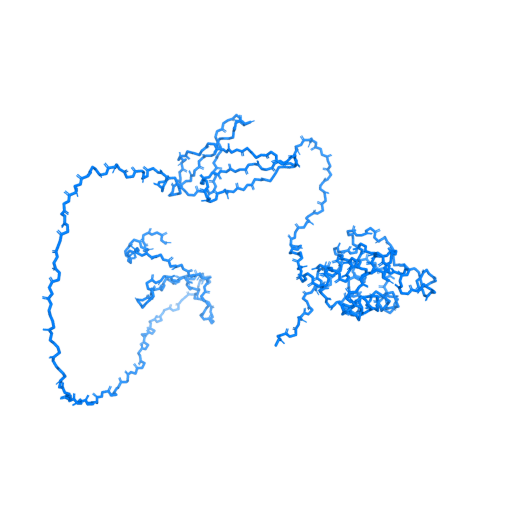C CA . GLN A 1 276 ? -11.521 -32.604 10.643 1.00 76.81 276 GLN A CA 1
ATOM 2112 C C . GLN A 1 276 ? -12.784 -31.823 10.965 1.00 76.81 276 GLN A C 1
ATOM 2114 O O . GLN A 1 276 ? -12.776 -30.594 10.952 1.00 76.81 276 GLN A O 1
ATOM 2119 N N . PHE A 1 277 ? -13.839 -32.543 11.319 1.00 75.25 277 PHE A N 1
ATOM 2120 C CA . PHE A 1 277 ? -15.074 -31.958 11.814 1.00 75.25 277 PHE A CA 1
ATOM 2121 C C . PHE A 1 277 ? -15.446 -32.598 13.149 1.00 75.25 277 PHE A C 1
ATOM 2123 O O . PHE A 1 277 ? -15.167 -33.770 13.421 1.00 75.25 277 PHE A O 1
ATOM 2130 N N . GLY A 1 278 ? -16.004 -31.770 14.024 1.00 60.91 278 GLY A N 1
ATOM 2131 C CA . GLY A 1 278 ? -16.576 -32.181 15.294 1.00 60.91 278 GLY A CA 1
ATOM 2132 C C . GLY A 1 278 ? -18.043 -31.804 15.295 1.00 60.91 278 GLY A C 1
ATOM 2133 O O . GLY A 1 278 ? -18.402 -30.715 14.853 1.00 60.91 278 GLY A O 1
ATOM 2134 N N . THR A 1 279 ? -18.876 -32.707 15.780 1.00 57.94 279 THR A N 1
ATOM 2135 C CA . THR A 1 279 ? -20.284 -32.432 16.037 1.00 57.94 279 THR A CA 1
ATOM 2136 C C . THR A 1 279 ? -20.558 -32.834 17.470 1.00 57.94 279 THR A C 1
ATOM 2138 O O . THR A 1 279 ? -20.424 -34.009 17.820 1.00 57.94 279 THR A O 1
ATOM 2141 N N . ASP A 1 280 ? -20.927 -31.864 18.295 1.00 60.31 280 ASP A N 1
ATOM 2142 C CA . ASP A 1 280 ? -21.365 -32.131 19.657 1.00 60.31 280 ASP A CA 1
ATOM 2143 C C . ASP A 1 280 ? -22.675 -32.937 19.591 1.00 60.31 280 ASP A C 1
ATOM 2145 O O . ASP A 1 280 ? -23.723 -32.413 19.219 1.00 60.31 280 ASP A O 1
ATOM 2149 N N . GLY A 1 281 ? -22.607 -34.239 19.896 1.00 61.00 281 GLY A N 1
ATOM 2150 C CA . GLY A 1 281 ? -23.789 -35.084 20.119 1.00 61.00 281 GLY A CA 1
ATOM 2151 C C . GLY A 1 281 ? -24.258 -36.005 18.980 1.00 61.00 281 GLY A C 1
ATOM 2152 O O . GLY A 1 281 ? -25.361 -36.537 19.082 1.00 61.00 281 GLY A O 1
ATOM 2153 N N . VAL A 1 282 ? -23.470 -36.245 17.924 1.00 66.62 282 VAL A N 1
ATOM 2154 C CA . VAL A 1 282 ? -23.827 -37.220 16.861 1.00 66.62 282 VAL A CA 1
ATOM 2155 C C . VAL A 1 282 ? -23.112 -38.561 17.082 1.00 66.62 282 VAL A C 1
ATOM 2157 O O . VAL A 1 282 ? -21.934 -38.586 17.441 1.00 66.62 282 VAL A O 1
ATOM 2160 N N . SER A 1 283 ? -23.822 -39.682 16.898 1.00 67.19 283 SER A N 1
ATOM 2161 C CA . SER A 1 283 ? -23.276 -41.039 17.054 1.00 67.19 283 SER A CA 1
ATOM 2162 C C . SER A 1 283 ? -22.366 -41.444 15.886 1.00 67.19 283 SER A C 1
ATOM 2164 O O . SER A 1 283 ? -22.520 -40.969 14.762 1.00 67.19 283 SER A O 1
ATOM 2166 N N . ARG A 1 284 ? -21.426 -42.366 16.145 1.00 62.25 284 ARG A N 1
ATOM 2167 C CA . ARG A 1 284 ? -20.459 -42.883 15.154 1.00 62.25 284 ARG A CA 1
ATOM 2168 C C . ARG A 1 284 ? -21.126 -43.431 13.887 1.00 62.25 284 ARG A C 1
ATOM 2170 O O . ARG A 1 284 ? -20.605 -43.222 12.800 1.00 62.25 284 ARG A O 1
ATOM 2177 N N . GLU A 1 285 ? -22.257 -44.114 14.034 1.00 68.44 285 GLU A N 1
ATOM 2178 C CA . GLU A 1 285 ? -23.014 -44.707 12.923 1.00 68.44 285 GLU A CA 1
ATOM 2179 C C . GLU A 1 285 ? -23.607 -43.628 12.010 1.00 68.44 285 GLU A C 1
ATOM 2181 O O . GLU A 1 285 ? -23.400 -43.673 10.803 1.00 68.44 285 GLU A O 1
ATOM 2186 N N . LYS A 1 286 ? -24.215 -42.583 12.590 1.00 65.94 286 LYS A N 1
ATOM 2187 C CA . LYS A 1 286 ? -24.710 -41.428 11.825 1.00 65.94 286 LYS A CA 1
ATOM 2188 C C . LYS A 1 286 ? -23.586 -40.660 11.139 1.00 65.94 286 LYS A C 1
ATOM 2190 O O . LYS A 1 286 ? -23.786 -40.136 10.055 1.00 65.94 286 LYS A O 1
ATOM 2195 N N . LEU A 1 287 ? -22.404 -40.582 11.751 1.00 63.41 287 LEU A N 1
ATOM 2196 C CA . LEU A 1 287 ? -21.248 -39.929 11.132 1.00 63.41 287 LEU A CA 1
ATOM 2197 C C . LEU A 1 287 ? -20.727 -40.696 9.909 1.00 63.41 287 LEU A C 1
ATOM 2199 O O . LEU A 1 287 ? -20.279 -40.055 8.966 1.00 63.41 287 LEU A O 1
ATOM 2203 N N . ALA A 1 288 ? -20.796 -42.029 9.917 1.00 62.22 288 ALA A N 1
ATOM 2204 C CA . ALA A 1 288 ? -20.378 -42.865 8.792 1.00 62.22 288 ALA A CA 1
ATOM 2205 C C . ALA A 1 288 ? -21.395 -42.886 7.636 1.00 62.22 288 ALA A C 1
ATOM 2207 O O . ALA A 1 288 ? -21.002 -43.131 6.507 1.00 62.22 288 ALA A O 1
ATOM 2208 N N . GLU A 1 289 ? -22.676 -42.627 7.908 1.00 67.62 289 GLU A N 1
ATOM 2209 C CA . GLU A 1 289 ? -23.732 -42.534 6.885 1.00 67.62 289 GLU A CA 1
ATOM 2210 C C . GLU A 1 289 ? -23.732 -41.175 6.154 1.00 67.62 289 GLU A C 1
ATOM 2212 O O . GLU A 1 289 ? -24.237 -41.060 5.041 1.00 67.62 289 GLU A O 1
ATOM 2217 N N . ILE A 1 290 ? -23.165 -40.137 6.783 1.00 62.25 290 ILE A N 1
ATOM 2218 C CA . ILE A 1 290 ? -23.108 -38.761 6.257 1.00 62.25 290 ILE A CA 1
ATOM 2219 C C . ILE A 1 290 ? -21.830 -38.494 5.435 1.00 62.25 290 ILE A C 1
ATOM 2221 O O . ILE A 1 290 ? -21.815 -37.550 4.643 1.00 62.25 290 ILE A O 1
ATOM 2225 N N . ALA A 1 291 ? -20.759 -39.263 5.658 1.00 55.38 291 ALA A N 1
ATOM 2226 C CA . ALA A 1 291 ? -19.452 -39.095 5.010 1.00 55.38 291 ALA A CA 1
ATOM 2227 C C . ALA A 1 291 ? -19.304 -39.976 3.767 1.00 55.38 291 ALA A C 1
ATOM 2229 O O . ALA A 1 291 ? -18.685 -39.481 2.799 1.00 55.38 291 ALA A O 1
#

pLDDT: mean 74.38, std 21.75, range [32.16, 97.38]

Sequence (291 aa):
MSRAKNDASARDILKVLKANGLQHLPKAETYAHLNVEDMIEKNKELLMDILKETQRPTCKVLQAGCVLHFPDCTKDMCKGWCDKLVHCISYCRSKRSASSGKKLPEAVFDIVNFLKSGKRANLSIREAPPKQEGAQLACREYFDSGRLCMVKAYADGTLVQASMSAGPHGFMRAQFPDEVGARDTEIPNLRAATAAMKKPASSAKKRPAAADPSDSEPAAASQRLAVGKQSEAQAPMLVGSEEGQAEAMTYSMMFYAKTNRMAIRERRGEKRQIFQFGTDGVSREKLAEIA

Foldseek 3Di:
DPDFDFPAALVQLLVLCVVVPPQDQDDCVVQVPDDLQRVLVVCLSSLLSVCLRGVQDDLVSNLSNNCVNHVPDDSVRSNSVSVSSNVSSVVLVVCLPVPDCPPGDPSSSVSSVSSVVPDRDPPDDDDDDDDDDDPDFPWDWDADLVVRWIWTQGPVRDIWTWDWAQDPPQFIWTHTPVDDDTDTDPHGPVSVVVVPPPPPPPDDDDDDDDDDDDDDDDDDDDDDDDDDDDDDDDDDDDDDDDDDDDPDFDWDWDADPVQRKIWIWTPDPDIDTPDIDHDPPDDPVVVVVVD

Secondary structure (DSSP, 8-state):
-PPPP----HHHHHHHHHHTT--SPPPHHHHHS--HHHHHHHTHHHHHHHHHH-SS--HHHHHHHHHHH-TT--HHHHHHHHHHHHHHHHHHHHGGG-S-GGGS-HHHHHHHHHHHH---------PPPPPP-S-----EEEEETTTTEEEEE-TTS-EEEPEEEE-GGGEEEEE-TTSSSPEEEEEETHHHHHHH--------------------------------------PPPP------------EEEEEETTTTEEEEEE-SSS--EEEEEE-TT--HHHHHHH-